Protein AF-A0AAD2G530-F1 (afdb_monomer_lite)

Radius of gyration: 24.93 Å; chains: 1; bounding box: 56×62×72 Å

Sequence (347 aa):
MIPFQGCGQGNGAGPPIWVLVSSIIIQMMVAMGFGFECLTAIDSHLVIAQCFCFVDDTDVIEAGASVDHSGEDICQSVQAAASMWAGGISATGGAINPEKSFWWLIDFAWDGRKGQWTFRRKNQLLRLQIPGLSVMKSLEYLMTLLTLEAATWVDIMSPVLQVCLPKAGICRSFPRDMVLAPLKFQGLGIPHPFGSQVSKHIETLLRHSTNRTKTGAYLEAALQEHQLETGTSFGIFQQDYCNTAVLASDTWIKRVWKELENMDIYVAFDSPALPLQCVGDALLVEVFMDLEVNQDDLKWLNWCRMFLQACTVSDIVTADGRCIRQSAWRGERDGIHRSPYQWPRTV

Foldseek 3Di:
DPPPPAPDPPRPCRVVVLCVLVVVLLVQCVVVVFWDWDAFFAPGHIATDQWDDDRLDIGGDGDDPDLPDFLVNCPVVVVVSVVSSQVSCVVSVHHDDPVPDDDDGWGWDADPVVRAIDTDDDDDDDDDDDPDDPVLVVLLVCLLVDLDDLVVLCVVCLVVLLVVQVVVVHDSVPDVCLCCDCVVVVRVVDPRSVVSSLVSNVCQQVVCCVVVHSSNVVVLSVQSQQCLQQLDQATPLPDDLVQRVLSGHPDPVNSSSVVCVVVVHGDGDDHDGDDDPDDPKDFPLVVCVVVVPDSVVSNVVSLLCLLLVHGILCSQADPVSPGGDPCSVVSHHDPVDDHPTDGNDGD

Organism: NCBI:txid2856

Secondary structure (DSSP, 8-state):
-----S--TT-TTHHHHHHHHHHHHHHHHHHTT-SEEEE-TTT--EEEESEEEETTEEEE----SSTT--HHHHHHHHHHHHHHHHHHHHHTT----TTT-------EEEETTTTEEEE---S-PPPP---SS-HHHHHHHHTTT----HHHHHHHHHHHHHHHHHHTTS-TT--HHHHHS-GGGTS--PPPHHHHHHHHHHHHHHHHHHTT-HHHHHHHHHHHHHHHHHTSSS-GGGS-HHHHGGGS-SSHHHHHHHHHHHTT------------SSTT--BHHHHHHHTT--HHHHHHHHHHHHHHT--BHHHHB-TTSSSB-HHHHHTPPPSSPPPSS-PPP--

Structure (mmCIF, N/CA/C/O backbone):
data_AF-A0AAD2G530-F1
#
_entry.id   AF-A0AAD2G530-F1
#
loop_
_atom_site.group_PDB
_atom_site.id
_atom_site.type_symbol
_atom_site.label_atom_id
_atom_site.label_alt_id
_atom_site.label_comp_id
_atom_site.label_asym_id
_atom_site.label_entity_id
_atom_site.label_seq_id
_atom_site.pdbx_PDB_ins_code
_atom_site.Cartn_x
_atom_site.Cartn_y
_atom_site.Cartn_z
_atom_site.occupancy
_atom_site.B_iso_or_equiv
_atom_site.auth_seq_id
_atom_site.auth_comp_id
_atom_site.auth_asym_id
_atom_site.auth_atom_id
_atom_site.pdbx_PDB_model_num
ATOM 1 N N . MET A 1 1 ? -8.774 36.367 37.533 1.00 41.28 1 MET A N 1
ATOM 2 C CA . MET A 1 1 ? -9.874 35.713 36.798 1.00 41.28 1 MET A CA 1
ATOM 3 C C . MET A 1 1 ? -9.252 35.145 35.533 1.00 41.28 1 MET A C 1
ATOM 5 O O . MET A 1 1 ? -8.856 35.922 34.679 1.00 41.28 1 MET A O 1
ATOM 9 N N . ILE A 1 2 ? -9.004 33.835 35.487 1.00 46.00 2 ILE A N 1
ATOM 10 C CA . ILE A 1 2 ? -8.480 33.176 34.281 1.00 46.00 2 ILE A CA 1
ATOM 11 C C . ILE A 1 2 ? -9.666 33.119 33.307 1.00 46.00 2 ILE A C 1
ATOM 13 O O . ILE A 1 2 ? -10.737 32.685 33.743 1.00 46.00 2 ILE A O 1
ATOM 17 N N . PRO A 1 3 ? -9.561 33.624 32.066 1.00 49.75 3 PRO A N 1
ATOM 18 C CA . PRO A 1 3 ? -10.686 33.569 31.144 1.00 49.75 3 PRO A CA 1
ATOM 19 C C . PRO A 1 3 ? -11.055 32.103 30.903 1.00 49.75 3 PRO A C 1
ATOM 21 O O . PRO A 1 3 ? -10.174 31.271 30.696 1.00 49.75 3 PRO A O 1
ATOM 24 N N . PHE A 1 4 ? -12.350 31.785 30.954 1.00 53.38 4 PHE A N 1
ATOM 25 C CA . PHE A 1 4 ? -12.848 30.474 30.545 1.00 53.38 4 PHE A CA 1
ATOM 26 C C . PHE A 1 4 ? -12.530 30.291 29.058 1.00 53.38 4 PHE A C 1
ATOM 28 O O . PHE A 1 4 ? -13.201 30.861 28.201 1.00 53.38 4 PHE A O 1
ATOM 35 N N . GLN A 1 5 ? -11.468 29.546 28.756 1.00 67.06 5 GLN A N 1
ATOM 36 C CA . GLN A 1 5 ? -11.121 29.147 27.398 1.00 67.06 5 GLN A CA 1
ATOM 37 C C . GLN A 1 5 ? -11.695 27.753 27.138 1.00 67.06 5 GLN A C 1
ATOM 39 O O . GLN A 1 5 ? -11.455 26.819 27.903 1.00 67.06 5 GLN A O 1
ATOM 44 N N . GLY A 1 6 ? -12.490 27.633 26.073 1.00 68.38 6 GLY A N 1
ATOM 45 C CA . GLY A 1 6 ? -13.099 26.379 25.632 1.00 68.38 6 GLY A CA 1
ATOM 46 C C . GLY A 1 6 ? -14.617 26.461 25.474 1.00 68.38 6 GLY A C 1
ATOM 47 O O . GLY A 1 6 ? -15.302 27.251 26.115 1.00 68.38 6 GLY A O 1
ATOM 48 N N . CYS A 1 7 ? -15.157 25.611 24.605 1.00 72.38 7 CYS A N 1
ATOM 49 C CA . CYS A 1 7 ? -16.585 25.548 24.284 1.00 72.38 7 CYS A CA 1
ATOM 50 C C . CYS A 1 7 ? -17.423 24.801 25.344 1.00 72.38 7 CYS A C 1
ATOM 52 O O . CYS A 1 7 ? -18.648 24.792 25.239 1.00 72.38 7 CYS A O 1
ATOM 54 N N . GLY A 1 8 ? -16.785 24.213 26.365 1.00 71.12 8 GLY A N 1
ATOM 55 C CA . GLY A 1 8 ? -17.423 23.345 27.359 1.00 71.12 8 GLY A CA 1
ATOM 56 C C . GLY A 1 8 ? -17.729 21.948 26.804 1.00 71.12 8 GLY A C 1
ATOM 57 O O . GLY A 1 8 ? -18.138 21.795 25.653 1.00 71.12 8 GLY A O 1
ATOM 58 N N . GLN A 1 9 ? -17.519 20.903 27.612 1.00 72.56 9 GLN A N 1
ATOM 59 C CA . GLN A 1 9 ? -17.844 19.532 27.202 1.00 72.56 9 GLN A CA 1
ATOM 60 C C . GLN A 1 9 ? -19.358 19.367 27.012 1.00 72.56 9 GLN A C 1
ATOM 62 O O . GLN A 1 9 ? -20.149 19.879 27.801 1.00 72.56 9 GLN A O 1
ATOM 67 N N . GLY A 1 10 ? -19.758 18.651 25.959 1.00 78.94 10 GLY A N 1
ATOM 68 C CA . GLY A 1 10 ? -21.170 18.443 25.614 1.00 78.94 10 GLY A CA 1
ATOM 69 C C . GLY A 1 10 ? -21.816 19.588 24.826 1.00 78.94 10 GLY A C 1
ATOM 70 O O . GLY A 1 10 ? -22.995 19.500 24.492 1.00 78.94 10 GLY A O 1
ATOM 71 N N . ASN A 1 11 ? -21.067 20.643 24.483 1.00 82.00 11 ASN A N 1
ATOM 72 C CA . ASN A 1 11 ? -21.553 21.694 23.595 1.00 82.00 11 ASN A CA 1
ATOM 73 C C . ASN A 1 11 ? -21.528 21.228 22.129 1.00 82.00 11 ASN A C 1
ATOM 75 O O . ASN A 1 11 ? -20.470 20.891 21.596 1.00 82.00 11 ASN A O 1
ATOM 79 N N . GLY A 1 12 ? -22.679 21.278 21.452 1.00 81.38 12 GLY A N 1
ATOM 80 C CA . GLY A 1 12 ? -22.805 20.922 20.033 1.00 81.38 12 GLY A CA 1
ATOM 81 C C . GLY A 1 12 ? -21.977 21.796 19.081 1.00 81.38 12 GLY A C 1
ATOM 82 O O . GLY A 1 12 ? -21.660 21.361 17.979 1.00 81.38 12 GLY A O 1
ATOM 83 N N . ALA A 1 13 ? -21.571 22.997 19.508 1.00 83.62 13 ALA A N 1
ATOM 84 C CA . ALA A 1 13 ? -20.660 23.861 18.755 1.00 83.62 13 ALA A CA 1
ATOM 85 C C . ALA A 1 13 ? -19.176 23.473 18.905 1.00 83.62 13 ALA A C 1
ATOM 87 O O . ALA A 1 13 ? -18.336 24.002 18.181 1.00 83.62 13 ALA A O 1
ATOM 88 N N . GLY A 1 14 ? -18.843 22.547 19.811 1.00 84.31 14 GLY A N 1
ATOM 89 C CA . GLY A 1 14 ? -17.469 22.113 20.064 1.00 84.31 14 GLY A CA 1
ATOM 90 C C . GLY A 1 14 ? -16.756 21.559 18.825 1.00 84.31 14 GLY A C 1
ATOM 91 O O . GLY A 1 14 ? -15.721 22.113 18.451 1.00 84.31 14 GLY A O 1
ATOM 92 N N . PRO A 1 15 ? -17.303 20.535 18.137 1.00 84.88 15 PRO A N 1
ATOM 93 C CA . PRO A 1 15 ? -16.660 19.975 16.949 1.00 84.88 15 PRO A CA 1
ATOM 94 C C . PRO A 1 15 ? -16.474 20.999 15.811 1.00 84.88 15 PRO A C 1
ATOM 96 O O . PRO A 1 15 ? -15.360 21.092 15.301 1.00 84.88 15 PRO A O 1
ATOM 99 N N . PRO A 1 16 ? -17.473 21.835 15.446 1.00 85.75 16 PRO A N 1
ATOM 100 C CA . PRO A 1 16 ? -17.269 22.899 14.458 1.00 85.75 16 PRO A CA 1
ATOM 101 C C . PRO A 1 16 ? -16.176 23.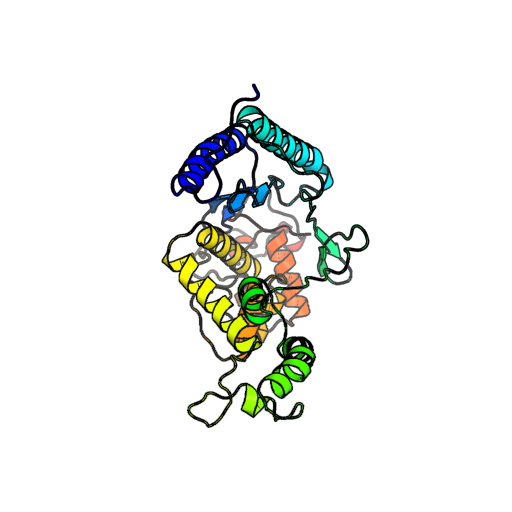911 14.832 1.00 85.75 16 PRO A C 1
ATOM 103 O O . PRO A 1 16 ? -15.393 24.308 13.972 1.00 85.75 16 PRO A O 1
ATOM 106 N N . ILE A 1 17 ? -16.092 24.319 16.105 1.00 85.44 17 ILE A N 1
ATOM 107 C CA . ILE A 1 17 ? -15.047 25.242 16.580 1.00 85.44 17 ILE A CA 1
ATOM 108 C C . ILE A 1 17 ? -13.667 24.586 16.484 1.00 85.44 17 ILE A C 1
ATOM 110 O O . ILE A 1 17 ? -12.718 25.223 16.033 1.00 85.44 17 ILE A O 1
ATOM 114 N N . TRP A 1 18 ? -13.554 23.312 16.864 1.00 86.44 18 TRP A N 1
ATOM 115 C CA . TRP A 1 18 ? -12.303 22.572 16.730 1.00 86.44 18 TRP A CA 1
ATOM 116 C C . TRP A 1 18 ? -11.867 22.463 15.262 1.00 86.44 18 TRP A C 1
ATOM 118 O O . TRP A 1 18 ? -10.700 22.707 14.958 1.00 86.44 18 TRP A O 1
ATOM 128 N N . VAL A 1 19 ? -12.795 22.183 14.336 1.00 87.19 19 VAL A N 1
ATOM 129 C CA . VAL A 1 19 ? -12.501 22.151 12.890 1.00 87.19 19 VAL A CA 1
ATOM 130 C C . VAL A 1 19 ? -12.009 23.515 12.403 1.00 87.19 19 VAL A C 1
ATOM 132 O O . VAL A 1 19 ? -11.028 23.583 11.669 1.00 87.19 19 VAL A O 1
ATOM 135 N N . LEU A 1 20 ? -12.638 24.612 12.838 1.00 87.62 20 LEU A N 1
ATOM 136 C CA . LEU A 1 20 ? -12.215 25.963 12.465 1.00 87.62 20 LEU A CA 1
ATOM 137 C C . LEU A 1 20 ? -10.771 26.242 12.908 1.00 87.62 20 LEU A C 1
ATOM 139 O O . LEU A 1 20 ? -9.950 26.661 12.096 1.00 87.62 20 LEU A O 1
ATOM 143 N N . VAL A 1 21 ? -10.447 25.974 14.174 1.00 88.00 21 VAL A N 1
ATOM 144 C CA . VAL A 1 21 ? -9.108 26.225 14.731 1.00 88.00 21 VAL A CA 1
ATOM 145 C C . VAL A 1 21 ? -8.057 25.318 14.088 1.00 88.00 21 VAL A C 1
ATOM 147 O O . VAL A 1 21 ? -7.033 25.807 13.613 1.00 88.00 21 VAL A O 1
ATOM 150 N N . SER A 1 22 ? -8.318 24.011 14.020 1.00 88.06 22 SER A N 1
ATOM 151 C CA . SER A 1 22 ? -7.391 23.044 13.419 1.00 88.06 22 SER A CA 1
ATOM 152 C C . SER A 1 22 ? -7.154 23.325 11.937 1.00 88.06 22 SER A C 1
ATOM 154 O O . SER A 1 22 ? -6.015 23.235 11.495 1.00 88.06 22 SER A O 1
ATOM 156 N N . SER A 1 23 ? -8.168 23.760 11.178 1.00 89.38 23 SER A N 1
ATOM 157 C CA . SER A 1 23 ? -7.999 24.097 9.757 1.00 89.38 23 SER A CA 1
ATOM 158 C C . SER A 1 23 ? -6.966 25.203 9.518 1.00 89.38 23 SER A C 1
ATOM 160 O O . SER A 1 23 ? -6.197 25.116 8.563 1.00 89.38 23 SER A O 1
ATOM 162 N N . ILE A 1 24 ? -6.884 26.198 10.409 1.00 90.19 24 ILE A N 1
ATOM 163 C CA . ILE A 1 24 ? -5.885 27.273 10.334 1.00 90.19 24 ILE A CA 1
ATOM 164 C C . ILE A 1 24 ? -4.489 26.719 10.625 1.00 90.19 24 ILE A C 1
ATOM 166 O O . ILE A 1 24 ? -3.549 27.010 9.891 1.00 90.19 24 ILE A O 1
ATOM 170 N N . ILE A 1 25 ? -4.353 25.884 11.659 1.00 89.56 25 ILE A N 1
ATOM 171 C CA . ILE A 1 25 ? -3.070 25.255 12.005 1.00 89.56 25 ILE A CA 1
ATOM 172 C C . ILE A 1 25 ? -2.598 24.354 10.853 1.00 89.56 25 ILE A C 1
ATOM 174 O O . ILE A 1 25 ? -1.438 24.413 10.460 1.00 89.56 25 ILE A O 1
ATOM 178 N N . ILE A 1 26 ? -3.501 23.583 10.243 1.00 90.19 26 ILE A N 1
ATOM 179 C CA . ILE A 1 26 ? -3.204 22.753 9.068 1.00 90.19 26 ILE A CA 1
ATOM 180 C C . ILE A 1 26 ? -2.757 23.626 7.890 1.00 90.19 26 ILE A C 1
ATOM 182 O O . ILE A 1 26 ? -1.770 23.305 7.237 1.00 90.19 26 ILE A O 1
ATOM 186 N N . GLN A 1 27 ? -3.416 24.761 7.635 1.00 89.94 27 GLN A N 1
ATOM 187 C CA . GLN A 1 27 ? -2.980 25.701 6.595 1.00 89.94 27 GLN A CA 1
ATOM 188 C C . GLN A 1 27 ? -1.590 26.288 6.873 1.00 89.94 27 GLN A C 1
ATOM 190 O O . GLN A 1 27 ? -0.828 26.486 5.930 1.00 89.94 27 GLN A O 1
ATOM 195 N N . MET A 1 28 ? -1.231 26.529 8.138 1.00 91.44 28 MET A N 1
ATOM 196 C CA . MET A 1 28 ? 0.130 26.943 8.502 1.00 91.44 28 MET A CA 1
ATOM 197 C C . MET A 1 28 ? 1.154 25.857 8.163 1.00 91.44 28 MET A C 1
ATOM 199 O O . MET A 1 28 ? 2.206 26.174 7.615 1.00 91.44 28 MET A O 1
ATOM 203 N N . MET A 1 29 ? 0.839 24.586 8.436 1.00 90.12 29 MET A N 1
ATOM 204 C CA . MET A 1 29 ? 1.699 23.454 8.066 1.00 90.12 29 MET A CA 1
ATOM 205 C C . MET A 1 29 ? 1.901 23.389 6.547 1.00 90.12 29 MET A C 1
ATOM 207 O O . MET A 1 29 ? 3.039 23.325 6.088 1.00 90.12 29 MET A O 1
ATOM 211 N N . VAL A 1 30 ? 0.811 23.510 5.774 1.00 88.94 30 VAL A N 1
ATOM 212 C CA . VAL A 1 30 ? 0.853 23.551 4.300 1.00 88.94 30 VAL A CA 1
ATOM 213 C C . VAL A 1 30 ? 1.709 24.715 3.799 1.00 88.94 30 VAL A C 1
ATOM 215 O O . VAL A 1 30 ? 2.558 24.526 2.936 1.00 88.94 30 VAL A O 1
ATOM 218 N N . ALA A 1 31 ? 1.522 25.921 4.343 1.00 89.25 31 ALA A N 1
ATOM 219 C CA . ALA A 1 31 ? 2.265 27.108 3.918 1.00 89.25 31 ALA A CA 1
ATOM 220 C C . ALA A 1 31 ? 3.777 26.996 4.174 1.00 89.25 31 ALA A C 1
ATOM 222 O O . ALA A 1 31 ? 4.570 27.622 3.473 1.00 89.25 31 ALA A O 1
ATOM 223 N N . MET A 1 32 ? 4.169 26.200 5.168 1.00 87.69 32 MET A N 1
ATOM 224 C CA . MET A 1 32 ? 5.565 25.927 5.510 1.00 87.69 32 MET A CA 1
ATOM 225 C C . MET A 1 32 ? 6.149 24.733 4.742 1.00 87.69 32 MET A C 1
ATOM 227 O O . MET A 1 32 ? 7.339 24.462 4.881 1.00 87.69 32 MET A O 1
ATOM 231 N N . GLY A 1 33 ? 5.338 24.040 3.935 1.00 87.88 33 GLY A N 1
ATOM 232 C CA . GLY A 1 33 ? 5.754 22.870 3.164 1.00 87.88 33 GLY A CA 1
ATOM 233 C C . GLY A 1 33 ? 5.934 21.600 3.997 1.00 87.88 33 GLY A C 1
ATOM 234 O O . GLY A 1 33 ? 6.646 20.705 3.560 1.00 87.88 33 GLY A O 1
ATOM 235 N N . PHE A 1 34 ? 5.328 21.523 5.187 1.00 88.31 34 PHE A N 1
ATOM 236 C CA . PHE A 1 34 ? 5.364 20.316 6.015 1.00 88.31 34 PHE A CA 1
ATOM 237 C C . PHE A 1 34 ? 4.266 19.334 5.611 1.00 88.31 34 PHE A C 1
ATOM 239 O O . PHE A 1 34 ? 3.139 19.732 5.289 1.00 88.31 34 PHE A O 1
ATOM 246 N N . GLY A 1 35 ? 4.575 18.045 5.695 1.00 85.81 35 GLY A N 1
ATOM 247 C CA . GLY A 1 35 ? 3.659 16.971 5.358 1.00 85.81 35 GLY A CA 1
ATOM 248 C C . GLY A 1 35 ? 4.321 15.814 4.622 1.00 85.81 35 GLY A C 1
ATOM 249 O O . GLY A 1 35 ? 5.534 15.703 4.463 1.00 85.81 35 GLY A O 1
ATOM 250 N N . PHE A 1 36 ? 3.460 14.934 4.140 1.00 85.12 36 PHE A N 1
ATOM 251 C CA . PHE A 1 36 ? 3.763 13.944 3.129 1.00 85.12 36 PHE A CA 1
ATOM 252 C C . PHE A 1 36 ? 3.202 14.419 1.793 1.00 85.12 36 PHE A C 1
ATOM 254 O O . PHE A 1 36 ? 2.019 14.759 1.699 1.00 85.12 36 PHE A O 1
ATOM 261 N N . GLU A 1 37 ? 4.038 14.385 0.763 1.00 86.69 37 GLU A N 1
ATOM 262 C CA . GLU A 1 37 ? 3.637 14.584 -0.622 1.00 86.69 37 GLU A CA 1
ATOM 263 C C . GLU A 1 37 ? 4.272 13.489 -1.476 1.00 86.69 37 GLU A C 1
ATOM 265 O O . GLU A 1 37 ? 5.474 13.241 -1.391 1.00 86.69 37 GLU A O 1
ATOM 270 N N . CYS A 1 38 ? 3.470 12.829 -2.305 1.00 84.69 38 CYS A N 1
ATOM 271 C CA . CYS A 1 38 ? 3.967 11.934 -3.337 1.00 84.69 38 CYS A CA 1
ATOM 272 C C . CYS A 1 38 ? 3.153 12.086 -4.621 1.00 84.69 38 CYS A C 1
ATOM 274 O O . CYS A 1 38 ? 2.029 12.592 -4.622 1.00 84.69 38 CYS A O 1
ATOM 276 N N . LEU A 1 39 ? 3.735 11.647 -5.728 1.00 87.81 39 LEU A N 1
ATOM 277 C CA . LEU A 1 39 ? 3.032 11.489 -6.992 1.00 87.81 39 LEU A CA 1
ATOM 278 C C . LEU A 1 39 ? 2.665 10.013 -7.152 1.00 87.81 39 LEU A C 1
ATOM 280 O O . LEU A 1 39 ? 3.479 9.148 -6.830 1.00 87.81 39 LEU A O 1
ATOM 284 N N . THR A 1 40 ? 1.468 9.718 -7.658 1.00 87.56 40 THR A N 1
ATOM 285 C CA . THR A 1 40 ? 1.114 8.336 -8.000 1.00 87.56 40 THR A CA 1
ATOM 286 C C . THR A 1 40 ? 2.069 7.789 -9.063 1.00 87.56 40 THR A C 1
ATOM 288 O O . THR A 1 40 ? 2.518 8.524 -9.946 1.00 87.56 40 THR A O 1
ATOM 291 N N . ALA A 1 41 ? 2.389 6.496 -8.973 1.00 86.69 41 ALA A N 1
ATOM 292 C CA . ALA A 1 41 ? 3.484 5.903 -9.738 1.00 86.69 41 ALA A CA 1
ATOM 293 C C . ALA A 1 41 ? 3.316 6.011 -11.262 1.00 86.69 41 ALA A C 1
ATOM 295 O O . ALA A 1 41 ? 4.302 6.214 -11.972 1.00 86.69 41 ALA A O 1
ATOM 296 N N . ILE A 1 42 ? 2.079 5.885 -11.756 1.00 88.12 42 ILE A N 1
ATOM 297 C CA . ILE A 1 42 ? 1.789 5.794 -13.190 1.00 88.12 42 ILE A CA 1
ATOM 298 C C . ILE A 1 42 ? 1.297 7.144 -13.725 1.00 88.12 42 ILE A C 1
ATOM 300 O O . ILE A 1 42 ? 1.942 7.734 -14.588 1.00 88.12 42 ILE A O 1
ATOM 304 N N . ASP A 1 43 ? 0.213 7.677 -13.159 1.00 88.62 43 ASP A N 1
ATOM 305 C CA . ASP A 1 43 ? -0.431 8.903 -13.663 1.00 88.62 43 ASP A CA 1
ATOM 306 C C . ASP A 1 43 ? 0.172 10.211 -13.143 1.00 88.62 43 ASP A C 1
ATOM 308 O O . ASP A 1 43 ? -0.216 11.294 -13.585 1.00 88.62 43 ASP A O 1
ATOM 312 N N . SER A 1 44 ? 1.114 10.141 -12.198 1.00 88.00 44 SER A N 1
ATOM 313 C CA . SER A 1 44 ? 1.720 11.320 -11.571 1.00 88.00 44 SER A CA 1
ATOM 314 C C . SER A 1 44 ? 0.696 12.273 -10.936 1.00 88.00 44 SER A C 1
ATOM 316 O O . SER A 1 44 ? 0.863 13.495 -10.957 1.00 88.00 44 SER A O 1
ATOM 318 N N . HIS A 1 45 ? -0.375 11.734 -10.350 1.00 88.19 45 HIS A N 1
ATOM 319 C CA . HIS A 1 45 ? -1.342 12.531 -9.602 1.00 88.19 45 HIS A CA 1
ATOM 320 C C . HIS A 1 45 ? -0.789 12.876 -8.211 1.00 88.19 45 HIS A C 1
ATOM 322 O O . HIS A 1 45 ? -0.248 12.015 -7.522 1.00 88.19 45 HIS A O 1
ATOM 328 N N . LEU A 1 46 ? -0.924 14.135 -7.780 1.00 88.00 46 LEU A N 1
ATOM 329 C CA . LEU A 1 46 ? -0.389 14.589 -6.496 1.00 88.00 46 LEU A CA 1
ATOM 330 C C . LEU A 1 46 ? -1.260 14.132 -5.321 1.00 88.00 46 LEU A C 1
ATOM 332 O O . LEU A 1 46 ? -2.448 14.451 -5.223 1.00 88.00 46 LEU A O 1
ATOM 336 N N . VAL A 1 47 ? -0.627 13.444 -4.380 1.00 86.31 47 VAL A N 1
ATOM 337 C CA . VAL A 1 47 ? -1.222 12.922 -3.158 1.00 86.31 47 VAL A CA 1
ATOM 338 C C . VAL A 1 47 ? -0.527 13.564 -1.965 1.00 86.31 47 VAL A C 1
ATOM 340 O O . VAL A 1 47 ? 0.685 13.468 -1.813 1.00 86.31 47 VAL A O 1
ATOM 343 N N . ILE A 1 48 ? -1.310 14.230 -1.113 1.00 85.75 48 ILE A N 1
ATOM 344 C CA . ILE A 1 48 ? -0.800 14.982 0.040 1.00 85.75 48 ILE A CA 1
ATOM 345 C C . ILE A 1 48 ? -1.463 14.535 1.343 1.00 85.75 48 ILE A C 1
ATOM 347 O O . ILE A 1 48 ? -2.666 14.236 1.364 1.00 85.75 48 ILE A O 1
ATOM 351 N N . ALA A 1 49 ? -0.698 14.521 2.432 1.00 85.50 49 ALA A N 1
ATOM 352 C CA . ALA A 1 49 ? -1.166 14.265 3.790 1.00 85.50 49 ALA A CA 1
ATOM 353 C C . ALA A 1 49 ? -0.363 15.097 4.799 1.00 85.50 49 ALA A C 1
ATOM 355 O O . ALA A 1 49 ? 0.817 14.848 5.004 1.00 85.50 49 ALA A O 1
ATOM 356 N N . GLN A 1 50 ? -0.987 16.071 5.458 1.00 85.75 50 GLN A N 1
ATOM 357 C CA . GLN A 1 50 ? -0.313 16.863 6.497 1.00 85.75 50 GLN A CA 1
ATOM 358 C C . GLN A 1 50 ? -0.443 16.212 7.876 1.00 85.75 50 GLN A C 1
ATOM 360 O O . GLN A 1 50 ? 0.505 16.164 8.659 1.00 85.75 50 GLN A O 1
ATOM 365 N N . CYS A 1 51 ? -1.640 15.718 8.181 1.00 84.44 51 CYS A N 1
ATOM 366 C CA . CYS A 1 51 ? -1.963 15.128 9.469 1.00 84.44 51 CYS A CA 1
ATOM 367 C C . CYS A 1 51 ? -3.251 14.302 9.394 1.00 84.44 51 CYS A C 1
ATOM 369 O O . CYS A 1 51 ? -4.118 14.544 8.547 1.00 84.44 51 CYS A O 1
ATOM 371 N N . PHE A 1 52 ? -3.402 13.369 10.330 1.00 82.88 52 PHE A N 1
ATOM 372 C CA . PHE A 1 52 ? -4.661 12.689 10.609 1.00 82.88 52 PHE A CA 1
ATOM 373 C C . PHE A 1 52 ? -5.186 13.173 11.950 1.00 82.88 52 PHE A C 1
ATOM 375 O O . PHE A 1 52 ? -4.560 12.957 12.981 1.00 82.88 52 PHE A O 1
ATOM 382 N N . CYS A 1 53 ? -6.333 13.845 11.928 1.00 83.06 53 CYS A N 1
ATOM 383 C CA . CYS A 1 53 ? -6.896 14.452 13.123 1.00 83.06 53 CYS A CA 1
ATOM 384 C C . CYS A 1 53 ? -8.266 13.859 13.437 1.00 83.06 53 CYS A C 1
ATOM 386 O O . CYS A 1 53 ? -9.176 13.889 12.603 1.00 83.06 53 CYS A O 1
ATOM 388 N N . PHE A 1 54 ? -8.434 13.403 14.670 1.00 81.06 54 PHE A N 1
ATOM 389 C CA . PHE A 1 54 ? -9.708 13.068 15.275 1.00 81.06 54 PHE A CA 1
ATOM 390 C C . PHE A 1 54 ? -9.859 13.858 16.579 1.00 81.06 54 PHE A C 1
ATOM 392 O O . PHE A 1 54 ? -9.544 13.383 17.664 1.00 81.06 54 PHE A O 1
ATOM 399 N N . VAL A 1 55 ? -10.353 15.093 16.462 1.00 83.38 55 VAL A N 1
ATOM 400 C CA . VAL A 1 55 ? -10.477 16.025 17.592 1.00 83.38 55 VAL A CA 1
ATOM 401 C C . VAL A 1 55 ? -9.122 16.213 18.300 1.00 83.38 55 VAL A C 1
ATOM 403 O O . VAL A 1 55 ? -8.191 16.748 17.705 1.00 83.38 55 VAL A O 1
ATOM 406 N N . ASP A 1 56 ? -8.983 15.827 19.563 1.00 77.00 56 ASP A N 1
ATOM 407 C CA . ASP A 1 56 ? -7.761 16.019 20.339 1.00 77.00 56 ASP A CA 1
ATOM 408 C C . ASP A 1 56 ? -6.638 15.052 19.949 1.00 77.00 56 ASP A C 1
ATOM 410 O O . ASP A 1 56 ? -5.467 15.403 20.102 1.00 77.00 56 ASP A O 1
ATOM 414 N N . ASP A 1 57 ? -6.972 13.898 19.372 1.00 81.75 57 ASP A N 1
ATOM 415 C CA . ASP A 1 57 ? -5.991 12.956 18.842 1.00 81.75 57 ASP A CA 1
ATOM 416 C C . ASP A 1 57 ? -5.565 13.409 17.439 1.00 81.75 57 ASP A C 1
ATOM 418 O O . ASP A 1 57 ? -6.350 13.386 16.490 1.00 81.75 57 ASP A O 1
ATOM 422 N N . THR A 1 58 ? -4.325 13.879 17.298 1.00 81.88 58 THR A N 1
ATOM 423 C CA . THR A 1 58 ? -3.776 14.302 16.004 1.00 81.88 58 THR A CA 1
ATOM 424 C C . THR A 1 58 ? -2.384 13.740 15.774 1.00 81.88 58 THR A C 1
ATOM 426 O O . THR A 1 58 ? -1.459 14.031 16.532 1.00 81.88 58 THR A O 1
ATOM 429 N N . ASP A 1 59 ? -2.234 13.028 14.661 1.00 84.25 59 ASP A N 1
ATOM 430 C CA . ASP A 1 59 ? -0.958 12.551 14.148 1.00 84.25 59 ASP A CA 1
ATOM 431 C C . ASP A 1 59 ? -0.457 13.503 13.058 1.00 84.25 59 ASP A C 1
ATOM 433 O O . ASP A 1 59 ? -1.064 13.618 11.991 1.00 84.25 59 ASP A O 1
ATOM 437 N N . VAL A 1 60 ? 0.653 14.195 13.322 1.00 83.81 60 VAL A N 1
ATOM 438 C CA . VAL A 1 60 ? 1.361 15.018 12.327 1.00 83.81 60 VAL A CA 1
ATOM 439 C C . VAL A 1 60 ? 2.331 14.136 11.553 1.00 83.81 60 VAL A C 1
ATOM 441 O O . VAL A 1 60 ? 3.046 13.331 12.149 1.00 83.81 60 VAL A O 1
ATOM 444 N N . ILE A 1 61 ? 2.363 14.297 10.231 1.00 84.44 61 ILE A N 1
ATOM 445 C CA . ILE A 1 61 ? 3.177 13.469 9.342 1.00 84.44 61 ILE A CA 1
ATOM 446 C C . ILE A 1 61 ? 4.211 14.338 8.651 1.00 84.44 61 ILE A C 1
ATOM 448 O O . ILE A 1 61 ? 3.910 15.441 8.213 1.00 84.44 61 ILE A O 1
ATOM 452 N N . GLU A 1 62 ? 5.416 13.799 8.528 1.00 85.44 62 GLU A N 1
ATOM 453 C CA . GLU A 1 62 ? 6.488 14.365 7.726 1.00 85.44 62 GLU A CA 1
ATOM 454 C C . GLU A 1 62 ? 7.226 13.211 7.043 1.00 85.44 62 GLU A C 1
ATOM 456 O O . GLU A 1 62 ? 7.516 12.193 7.681 1.00 85.44 62 GLU A O 1
ATOM 461 N N . ALA A 1 63 ? 7.512 13.358 5.751 1.00 85.31 63 ALA A N 1
ATOM 462 C CA . ALA A 1 63 ? 8.189 12.337 4.962 1.00 85.31 63 ALA A CA 1
ATOM 463 C C . ALA A 1 63 ? 9.309 12.930 4.106 1.00 85.31 63 ALA A C 1
ATOM 465 O O . ALA A 1 63 ? 9.315 14.112 3.775 1.00 85.31 63 ALA A O 1
ATOM 466 N N . GLY A 1 64 ? 10.271 12.089 3.725 1.00 81.94 64 GLY A N 1
ATOM 467 C CA . GLY A 1 64 ? 11.323 12.499 2.803 1.00 81.94 64 GLY A CA 1
ATOM 468 C C . GLY A 1 64 ? 10.763 12.807 1.416 1.00 81.94 64 GLY A C 1
ATOM 469 O O . GLY A 1 64 ? 9.979 12.035 0.878 1.00 81.94 64 GLY A O 1
ATOM 470 N N . ALA A 1 65 ? 11.234 13.898 0.808 1.00 80.69 65 ALA A N 1
ATOM 471 C CA . ALA A 1 65 ? 10.869 14.279 -0.562 1.00 80.69 65 ALA A CA 1
ATOM 472 C C . ALA A 1 65 ? 11.341 13.284 -1.646 1.00 80.69 65 ALA A C 1
ATOM 474 O O . ALA A 1 65 ? 10.924 13.370 -2.797 1.00 80.69 65 ALA A O 1
ATOM 475 N N . SER A 1 66 ? 12.246 12.368 -1.296 1.00 82.44 66 SER A N 1
ATOM 476 C CA . SER A 1 66 ? 12.717 11.287 -2.156 1.00 82.44 66 SER A CA 1
ATOM 477 C C . SER A 1 66 ? 12.813 10.006 -1.345 1.00 82.44 66 SER A C 1
ATOM 479 O O . SER A 1 66 ? 13.147 10.034 -0.157 1.00 82.44 66 SER A O 1
ATOM 481 N N . VAL A 1 67 ? 12.603 8.879 -2.022 1.00 79.88 67 VAL A N 1
ATOM 482 C CA . VAL A 1 67 ? 12.817 7.540 -1.473 1.00 79.88 67 VAL A CA 1
ATOM 483 C C . VAL A 1 67 ? 14.266 7.295 -1.036 1.00 79.88 67 VAL A C 1
ATOM 485 O O . VAL A 1 67 ? 14.523 6.377 -0.262 1.00 79.88 67 VAL A O 1
ATOM 488 N N . ASP A 1 68 ? 15.213 8.111 -1.501 1.00 82.31 68 ASP A N 1
ATOM 489 C CA . ASP A 1 68 ? 16.631 7.977 -1.169 1.00 82.31 68 ASP A CA 1
ATOM 490 C C . ASP A 1 68 ? 17.029 8.619 0.164 1.00 82.31 68 ASP A C 1
ATOM 492 O O . ASP A 1 68 ? 18.095 8.291 0.692 1.00 82.31 68 ASP A O 1
ATOM 496 N N . HIS A 1 69 ? 16.181 9.481 0.734 1.00 82.62 69 HIS A N 1
ATOM 497 C CA . HIS A 1 69 ? 16.433 10.075 2.044 1.00 82.62 69 HIS A CA 1
ATOM 498 C C . HIS A 1 69 ? 16.336 9.026 3.154 1.00 82.62 69 HIS A C 1
ATOM 500 O O . HIS A 1 69 ? 15.407 8.220 3.205 1.00 82.62 69 HIS A O 1
ATOM 506 N N . SER A 1 70 ? 17.308 9.048 4.061 1.00 79.44 70 SER A N 1
ATOM 507 C CA . SER A 1 70 ? 17.291 8.253 5.285 1.00 79.44 70 SER A CA 1
ATOM 508 C C . SER A 1 70 ? 16.407 8.897 6.355 1.00 79.44 70 SER A C 1
ATOM 510 O O . SER A 1 70 ? 16.117 10.097 6.315 1.00 79.44 70 SER A O 1
ATOM 512 N N . GLY A 1 71 ? 16.017 8.116 7.366 1.00 76.06 71 GLY A N 1
ATOM 513 C CA . GLY A 1 71 ? 15.323 8.656 8.533 1.00 76.06 71 GLY A CA 1
ATOM 514 C C . GLY A 1 71 ? 16.121 9.755 9.245 1.00 76.06 71 GLY A C 1
ATOM 515 O O . GLY A 1 71 ? 15.530 10.684 9.791 1.00 76.06 71 GLY A O 1
ATOM 516 N N . GLU A 1 72 ? 17.455 9.695 9.214 1.00 82.62 72 GLU A N 1
ATOM 517 C CA . GLU A 1 72 ? 18.332 10.726 9.766 1.00 82.62 72 GLU A CA 1
ATOM 518 C C . GLU A 1 72 ? 18.244 12.057 8.998 1.00 82.62 72 GLU A C 1
ATOM 520 O O . GLU A 1 72 ? 18.227 13.115 9.633 1.00 82.62 72 GLU A O 1
ATOM 525 N N . ASP A 1 73 ? 18.112 12.014 7.668 1.00 82.00 73 ASP A N 1
ATOM 526 C CA . ASP A 1 73 ? 18.046 13.211 6.815 1.00 82.00 73 ASP A CA 1
ATOM 527 C C . ASP A 1 73 ? 16.792 14.052 7.095 1.00 82.00 73 ASP A C 1
ATOM 529 O O . ASP A 1 73 ? 16.827 15.282 7.041 1.00 82.00 73 ASP A O 1
ATOM 533 N N . ILE A 1 74 ? 15.684 13.398 7.457 1.00 83.56 74 ILE A N 1
ATOM 534 C CA . ILE A 1 74 ? 14.392 14.061 7.688 1.00 83.56 74 ILE A CA 1
ATOM 535 C C . ILE A 1 74 ? 14.164 14.479 9.144 1.00 83.56 74 ILE A C 1
ATOM 537 O O . ILE A 1 74 ? 13.237 15.239 9.417 1.00 83.56 74 ILE A O 1
ATOM 541 N N . CYS A 1 75 ? 15.004 14.038 10.091 1.00 81.31 75 CYS A N 1
ATOM 542 C CA . CYS A 1 75 ? 14.823 14.303 11.526 1.00 81.31 75 CYS A CA 1
ATOM 543 C C . CYS A 1 75 ? 14.643 15.795 11.849 1.00 81.31 75 CYS A C 1
ATOM 545 O O . CYS A 1 75 ? 13.838 16.152 12.710 1.00 81.31 75 CYS A O 1
ATOM 547 N N . GLN A 1 76 ? 15.383 16.672 11.163 1.00 82.00 76 GLN A N 1
ATOM 548 C CA . GLN A 1 76 ? 15.272 18.119 11.366 1.00 82.00 76 GLN A CA 1
ATOM 549 C C . GLN A 1 76 ? 13.919 18.658 10.892 1.00 82.00 76 GLN A C 1
ATOM 551 O O . GLN A 1 76 ? 13.311 19.459 11.601 1.00 82.00 76 GLN A O 1
ATOM 556 N N . SER A 1 77 ? 13.431 18.187 9.739 1.00 85.88 77 SER A N 1
ATOM 557 C CA . SER A 1 77 ? 12.115 18.573 9.217 1.00 85.88 77 SER A CA 1
ATOM 558 C C . SER A 1 77 ? 10.997 18.070 10.129 1.00 85.88 77 SER A C 1
ATOM 560 O O . SER A 1 77 ? 10.138 18.847 10.533 1.00 85.88 77 SER A O 1
ATOM 562 N N . VAL A 1 78 ? 11.078 16.810 10.579 1.00 83.06 78 VAL A N 1
ATOM 563 C CA . VAL A 1 78 ? 10.119 16.206 11.525 1.00 83.06 78 VAL A CA 1
ATOM 564 C C . VAL A 1 78 ? 10.027 17.035 12.808 1.00 83.06 78 VAL A C 1
ATOM 566 O O . VAL A 1 78 ? 8.934 17.344 13.285 1.00 83.06 78 VAL A O 1
ATOM 569 N N . GLN A 1 79 ? 11.173 17.439 13.365 1.00 84.44 79 GLN A N 1
ATOM 570 C CA . GLN A 1 79 ? 11.205 18.279 14.559 1.00 84.44 79 GLN A CA 1
ATOM 571 C C . GLN A 1 79 ? 10.603 19.666 14.298 1.00 84.44 79 GLN A C 1
ATOM 573 O O . GLN A 1 79 ? 9.871 20.174 15.150 1.00 84.44 79 GLN A O 1
ATOM 578 N N . ALA A 1 80 ? 10.881 20.274 13.142 1.00 86.50 80 ALA A N 1
ATOM 579 C CA . ALA A 1 80 ? 10.327 21.571 12.764 1.00 86.50 80 ALA A CA 1
ATOM 580 C C . ALA A 1 80 ? 8.801 21.512 12.580 1.00 86.50 80 ALA A C 1
ATOM 582 O O . ALA A 1 80 ? 8.096 22.372 13.112 1.00 86.50 80 ALA A O 1
ATOM 583 N N . ALA A 1 81 ? 8.289 20.469 11.923 1.00 84.94 81 ALA A N 1
ATOM 584 C CA . ALA A 1 81 ? 6.864 20.202 11.761 1.00 84.94 81 ALA A CA 1
ATOM 585 C C . ALA A 1 81 ? 6.168 20.029 13.124 1.00 84.94 81 ALA A C 1
ATOM 587 O O . ALA A 1 81 ? 5.171 20.696 13.413 1.00 84.94 81 ALA A O 1
ATOM 588 N N . ALA A 1 82 ? 6.738 19.211 14.016 1.00 85.62 82 ALA A N 1
ATOM 589 C CA . ALA A 1 82 ? 6.216 19.022 15.370 1.00 85.62 82 ALA A CA 1
ATOM 590 C C . ALA A 1 82 ? 6.209 20.332 16.181 1.00 85.62 82 ALA A C 1
ATOM 592 O O . ALA A 1 82 ? 5.233 20.643 16.869 1.00 85.62 82 ALA A O 1
ATOM 593 N N . SER A 1 83 ? 7.275 21.133 16.081 1.00 87.38 83 SER A N 1
ATOM 594 C CA . SER A 1 83 ? 7.364 22.440 16.738 1.00 87.38 83 SER A CA 1
ATOM 595 C C . SER A 1 83 ? 6.364 23.453 16.175 1.00 87.38 83 SER A C 1
ATOM 597 O O . SER A 1 83 ? 5.781 24.212 16.949 1.00 87.38 83 SER A O 1
ATOM 599 N N . MET A 1 84 ? 6.123 23.450 14.861 1.00 86.94 84 MET A N 1
ATOM 600 C CA . MET A 1 84 ? 5.122 24.301 14.212 1.00 86.94 84 MET A CA 1
ATOM 601 C C . MET A 1 84 ? 3.713 23.961 14.701 1.00 86.94 84 MET A C 1
ATOM 603 O O . MET A 1 84 ? 2.972 24.852 15.121 1.00 86.94 84 MET A O 1
ATOM 607 N N . TRP A 1 85 ? 3.370 22.671 14.735 1.00 87.81 85 TRP A N 1
ATOM 608 C CA . TRP A 1 85 ? 2.090 22.196 15.254 1.00 87.81 85 TRP A CA 1
ATOM 609 C C . TRP A 1 85 ? 1.882 22.595 16.722 1.00 87.81 85 TRP A C 1
ATOM 611 O O . TRP A 1 85 ? 0.860 23.185 17.079 1.00 87.81 85 TRP A O 1
ATOM 621 N N . ALA A 1 86 ? 2.889 22.364 17.571 1.00 85.94 86 ALA A N 1
ATOM 622 C CA . ALA A 1 86 ? 2.863 22.764 18.977 1.00 85.94 86 ALA A CA 1
ATOM 623 C C . ALA A 1 86 ? 2.718 24.282 19.169 1.00 85.94 86 ALA A C 1
ATOM 625 O O . ALA A 1 86 ? 1.977 24.736 20.049 1.00 85.94 86 ALA A O 1
ATOM 626 N N . GLY A 1 87 ? 3.400 25.068 18.333 1.00 84.62 87 GLY A N 1
ATOM 627 C CA . GLY A 1 87 ? 3.285 26.522 18.301 1.00 84.62 87 GLY A CA 1
ATOM 628 C C . GLY A 1 87 ? 1.879 26.981 17.916 1.00 84.62 87 GLY A C 1
ATOM 629 O O . GLY A 1 87 ? 1.323 27.849 18.586 1.00 84.62 87 GLY A O 1
ATOM 630 N N . GLY A 1 88 ? 1.271 26.355 16.903 1.00 86.56 88 GLY A N 1
ATOM 631 C CA . GLY A 1 88 ? -0.104 26.624 16.473 1.00 86.56 88 GLY A CA 1
ATOM 632 C C . GLY A 1 88 ? -1.140 26.311 17.556 1.00 86.56 88 GLY A C 1
ATOM 633 O O . GLY A 1 88 ? -2.016 27.132 17.840 1.00 86.56 88 GLY A O 1
ATOM 634 N N . ILE A 1 89 ? -0.999 25.169 18.237 1.00 85.38 89 ILE A N 1
ATOM 635 C CA . ILE A 1 89 ? -1.827 24.823 19.404 1.00 85.38 89 ILE A CA 1
ATOM 636 C C . ILE A 1 89 ? -1.678 25.883 20.505 1.00 85.38 89 ILE A C 1
ATOM 638 O O . ILE A 1 89 ? -2.675 26.390 21.015 1.00 85.38 89 ILE A O 1
ATOM 642 N N . SER A 1 90 ? -0.446 26.267 20.841 1.00 84.62 90 SER A N 1
ATOM 643 C CA . SER A 1 90 ? -0.192 27.253 21.901 1.00 84.62 90 SER A CA 1
ATOM 644 C C . SER A 1 90 ? -0.758 28.635 21.548 1.00 84.62 90 SER A C 1
ATOM 646 O O . SER A 1 90 ? -1.362 29.295 22.392 1.00 84.62 90 SER A O 1
ATOM 648 N N . ALA A 1 91 ? -0.622 29.064 20.289 1.00 85.25 91 ALA A N 1
ATOM 649 C CA . ALA A 1 91 ? -1.136 30.345 19.801 1.00 85.25 91 ALA A CA 1
ATOM 650 C C . ALA A 1 91 ? -2.671 30.426 19.831 1.00 85.25 91 ALA A C 1
ATOM 652 O O . ALA A 1 91 ? -3.235 31.511 19.965 1.00 85.25 91 ALA A O 1
ATOM 653 N N . THR A 1 92 ? -3.350 29.282 19.734 1.00 85.50 92 THR A N 1
ATOM 654 C CA . THR A 1 92 ? -4.818 29.181 19.754 1.00 85.50 92 THR A CA 1
ATOM 655 C C . THR A 1 92 ? -5.385 28.939 21.159 1.00 85.50 92 THR A C 1
ATOM 657 O O . THR A 1 92 ? -6.597 28.809 21.323 1.00 85.50 92 THR A O 1
ATOM 660 N N . GLY A 1 93 ? -4.527 28.942 22.188 1.00 81.69 93 GLY A N 1
ATOM 661 C CA . GLY A 1 93 ? -4.907 28.752 23.591 1.00 81.69 93 GLY A CA 1
ATOM 662 C C . GLY A 1 93 ? -5.018 27.288 24.025 1.00 81.69 93 GLY A C 1
ATOM 663 O O . GLY A 1 93 ? -5.517 27.013 25.114 1.00 81.69 93 GLY A O 1
ATOM 664 N N . GLY A 1 94 ? -4.573 26.344 23.191 1.00 82.50 94 GLY A N 1
ATOM 665 C CA . GLY A 1 94 ? -4.456 24.933 23.549 1.00 82.50 94 GLY A CA 1
ATOM 666 C C . GLY A 1 94 ? -3.112 24.597 24.201 1.00 82.50 94 GLY A C 1
ATOM 667 O O . GLY A 1 94 ? -2.194 25.414 24.259 1.00 82.50 94 GLY A O 1
ATOM 668 N N . ALA A 1 95 ? -2.978 23.356 24.669 1.00 83.94 95 ALA A N 1
ATOM 669 C CA . ALA A 1 95 ? -1.732 22.828 25.215 1.00 83.94 95 ALA A CA 1
ATOM 670 C C . ALA A 1 95 ? -1.558 21.354 24.832 1.00 83.94 95 ALA A C 1
ATOM 672 O O . ALA A 1 95 ? -2.523 20.590 24.824 1.00 83.94 95 ALA A O 1
ATOM 673 N N . ILE A 1 96 ? -0.318 20.954 24.548 1.00 84.38 96 ILE A N 1
ATOM 674 C CA . ILE A 1 96 ? 0.040 19.552 24.315 1.00 84.38 96 ILE A CA 1
ATOM 675 C C . ILE A 1 96 ? 0.148 18.829 25.657 1.00 84.38 96 ILE A C 1
ATOM 677 O O . ILE A 1 96 ? 0.712 19.367 26.609 1.00 84.38 96 ILE A O 1
ATOM 681 N N . ASN A 1 97 ? -0.349 17.592 25.718 1.00 83.94 97 ASN A N 1
ATOM 682 C CA . ASN A 1 97 ? -0.122 16.693 26.845 1.00 83.94 97 ASN A CA 1
ATOM 683 C C . ASN A 1 97 ? 1.113 15.806 26.574 1.00 83.94 97 ASN A C 1
ATOM 685 O O . ASN A 1 97 ? 1.004 14.874 25.770 1.00 83.94 97 ASN A O 1
ATOM 689 N N . PRO A 1 98 ? 2.265 16.034 27.239 1.00 79.94 98 PRO A N 1
ATOM 690 C CA . PRO A 1 98 ? 3.494 15.288 26.962 1.00 79.94 98 PRO A CA 1
ATOM 691 C C . PRO A 1 98 ? 3.398 13.795 27.286 1.00 79.94 98 PRO A C 1
ATOM 693 O O . PRO A 1 98 ? 4.061 12.996 26.641 1.00 79.94 98 PRO A O 1
ATOM 696 N N . GLU A 1 99 ? 2.569 13.401 28.257 1.00 75.88 99 GLU A N 1
ATOM 697 C CA . GLU A 1 99 ? 2.430 11.993 28.661 1.00 75.88 99 GLU A CA 1
ATOM 698 C C . GLU A 1 99 ? 1.663 11.158 27.632 1.00 75.88 99 GLU A C 1
ATOM 700 O O . GLU A 1 99 ? 1.825 9.941 27.570 1.00 75.88 99 GLU A O 1
ATOM 705 N N . LYS A 1 100 ? 0.818 11.810 26.825 1.00 76.00 100 LYS A N 1
ATOM 706 C CA . LYS A 1 100 ? 0.031 11.172 25.761 1.00 76.00 100 LYS A CA 1
ATOM 707 C C . LYS A 1 100 ? 0.617 11.374 24.367 1.00 76.00 100 LYS A C 1
ATOM 709 O O . LYS A 1 100 ? 0.148 10.745 23.427 1.00 76.00 100 LYS A O 1
ATOM 714 N N . SER A 1 101 ? 1.618 12.241 24.236 1.00 76.12 101 SER A N 1
ATOM 715 C CA . SER A 1 101 ? 2.241 12.561 22.954 1.00 76.12 101 SER A CA 1
ATOM 716 C C . SER A 1 101 ? 3.487 11.711 22.759 1.00 76.12 101 SER A C 1
ATOM 718 O O . SER A 1 101 ? 4.386 11.700 23.598 1.00 76.12 101 SER A O 1
ATOM 720 N N . PHE A 1 102 ? 3.558 11.010 21.638 1.00 80.25 102 PHE A N 1
ATOM 721 C CA . PHE A 1 102 ? 4.692 10.172 21.265 1.00 80.25 102 PHE A CA 1
ATOM 722 C C . PHE A 1 102 ? 4.995 10.348 19.778 1.00 80.25 102 PHE A C 1
ATOM 724 O O . PHE A 1 102 ? 4.226 10.961 19.043 1.00 80.25 102 PHE A O 1
ATOM 731 N N . TRP A 1 103 ? 6.135 9.826 19.338 1.00 77.38 103 TRP A N 1
ATOM 732 C CA . TRP A 1 103 ? 6.537 9.858 17.937 1.00 77.38 103 TRP A CA 1
ATOM 733 C C . TRP A 1 103 ? 7.110 8.506 17.524 1.00 77.38 103 TRP A C 1
ATOM 735 O O . TRP A 1 103 ? 7.669 7.769 18.342 1.00 77.38 103 TRP A O 1
ATOM 745 N N . TRP A 1 104 ? 6.993 8.208 16.236 1.00 75.88 104 TRP A N 1
ATOM 746 C CA . TRP A 1 104 ? 7.570 7.029 15.607 1.00 75.88 104 TRP A CA 1
ATOM 747 C C . TRP A 1 104 ? 8.365 7.469 14.381 1.00 75.88 104 TRP A C 1
ATOM 749 O O . TRP A 1 104 ? 7.959 8.394 13.684 1.00 75.88 104 TRP A O 1
ATOM 759 N N . LEU A 1 105 ? 9.475 6.786 14.103 1.00 74.94 105 LEU A N 1
ATOM 760 C CA . LEU A 1 105 ? 10.203 6.916 12.843 1.00 74.94 105 LEU A CA 1
ATOM 761 C C . LEU A 1 105 ? 10.126 5.589 12.109 1.00 74.94 105 LEU A C 1
ATOM 763 O O . LEU A 1 105 ? 10.589 4.567 12.623 1.00 74.94 105 LEU A O 1
ATOM 767 N N . ILE A 1 106 ? 9.535 5.621 10.922 1.00 78.31 106 ILE A N 1
ATOM 768 C CA . ILE A 1 106 ? 9.471 4.476 10.025 1.00 78.31 106 ILE A CA 1
ATOM 769 C C . ILE A 1 106 ? 10.558 4.677 8.976 1.00 78.31 106 ILE A C 1
ATOM 771 O O . ILE A 1 106 ? 10.516 5.639 8.219 1.00 78.31 106 ILE A O 1
ATOM 775 N N . ASP A 1 107 ? 11.534 3.775 8.959 1.00 79.94 107 ASP A N 1
ATOM 776 C CA . ASP A 1 107 ? 12.614 3.772 7.976 1.00 79.94 107 ASP A CA 1
ATOM 777 C C . ASP A 1 107 ? 12.924 2.330 7.554 1.00 79.94 107 ASP A C 1
ATOM 779 O O . ASP A 1 107 ? 12.739 1.379 8.328 1.00 79.94 107 ASP A O 1
ATOM 783 N N . PHE A 1 108 ? 13.390 2.162 6.324 1.00 80.44 108 PHE A N 1
ATOM 784 C CA . PHE A 1 108 ? 13.601 0.871 5.684 1.00 80.44 108 PHE A CA 1
ATOM 785 C C . PHE A 1 108 ? 15.076 0.672 5.344 1.00 80.44 108 PHE A C 1
ATOM 787 O O . PHE A 1 108 ? 15.777 1.581 4.912 1.00 80.44 108 PHE A O 1
ATOM 794 N N . ALA A 1 109 ? 15.557 -0.554 5.532 1.00 79.75 109 ALA A N 1
ATOM 795 C CA . ALA A 1 109 ? 16.879 -0.981 5.105 1.00 79.75 109 ALA A CA 1
ATOM 796 C C . ALA A 1 109 ? 16.774 -2.246 4.260 1.00 79.75 109 ALA A C 1
ATOM 798 O O . ALA A 1 109 ? 15.988 -3.155 4.551 1.00 79.75 109 ALA A O 1
ATOM 799 N N . TRP A 1 110 ? 17.600 -2.300 3.223 1.00 80.62 110 TRP A N 1
ATOM 800 C CA . TRP A 1 110 ? 17.717 -3.465 2.369 1.00 80.62 110 TRP A CA 1
ATOM 801 C C . TRP A 1 110 ? 18.458 -4.598 3.079 1.00 80.62 110 TRP A C 1
ATOM 803 O O . TRP A 1 110 ? 19.599 -4.429 3.516 1.00 80.62 110 TRP A O 1
ATOM 813 N N . ASP A 1 111 ? 17.833 -5.772 3.164 1.00 79.81 111 ASP A N 1
ATOM 814 C CA . ASP A 1 111 ? 18.507 -7.006 3.560 1.00 79.81 111 ASP A CA 1
ATOM 815 C C . ASP A 1 111 ? 18.974 -7.744 2.302 1.00 79.81 111 ASP A C 1
ATOM 817 O O . ASP A 1 111 ? 18.229 -8.529 1.715 1.00 79.81 111 ASP A O 1
ATOM 821 N N . GLY A 1 112 ? 20.227 -7.521 1.900 1.00 74.56 112 GLY A N 1
ATOM 822 C CA . GLY A 1 112 ? 20.805 -8.149 0.707 1.00 74.56 112 GLY A CA 1
ATOM 823 C C . GLY A 1 112 ? 20.927 -9.675 0.771 1.00 74.56 112 GLY A C 1
ATOM 824 O O . GLY A 1 112 ? 21.125 -10.301 -0.263 1.00 74.56 112 GLY A O 1
ATOM 825 N N . ARG A 1 113 ? 20.788 -10.302 1.950 1.00 76.31 113 ARG A N 1
ATOM 826 C CA . ARG A 1 113 ? 20.813 -11.772 2.070 1.00 76.31 113 ARG A CA 1
ATOM 827 C C . ARG A 1 113 ? 19.462 -12.393 1.750 1.00 76.31 113 ARG A C 1
ATOM 829 O O . ARG A 1 113 ? 19.407 -13.479 1.189 1.00 76.31 113 ARG A O 1
ATOM 836 N N . LYS A 1 114 ? 18.383 -11.725 2.159 1.00 71.94 114 LYS A N 1
ATOM 837 C CA . LYS A 1 114 ? 17.002 -12.151 1.887 1.00 71.94 114 LYS A CA 1
ATOM 838 C C . LYS A 1 114 ? 16.444 -11.530 0.612 1.00 71.94 114 LYS A C 1
ATOM 840 O O . LYS A 1 114 ? 15.410 -11.973 0.116 1.00 71.94 114 LYS A O 1
ATOM 845 N N . GLY A 1 115 ? 17.117 -10.492 0.119 1.00 71.12 115 GLY A N 1
ATOM 846 C CA . GLY A 1 115 ? 16.682 -9.700 -1.011 1.00 71.12 115 GLY A CA 1
ATOM 847 C C . GLY A 1 115 ? 15.281 -9.145 -0.759 1.00 71.12 115 GLY A C 1
ATOM 848 O O . GLY A 1 115 ? 14.328 -9.487 -1.457 1.00 71.12 115 GLY A O 1
ATOM 849 N N . GLN A 1 116 ? 15.128 -8.411 0.339 1.00 75.81 116 GLN A N 1
ATOM 850 C CA . GLN A 1 116 ? 13.872 -7.761 0.697 1.00 75.81 116 GLN A CA 1
ATOM 851 C C . GLN A 1 116 ? 14.137 -6.525 1.555 1.00 75.81 116 GLN A C 1
ATOM 853 O O . GLN A 1 116 ? 15.095 -6.479 2.334 1.00 75.81 116 GLN A O 1
ATOM 858 N N . TRP A 1 117 ? 13.242 -5.547 1.460 1.00 75.88 117 TRP A N 1
ATOM 859 C CA . TRP A 1 117 ? 13.211 -4.418 2.378 1.00 75.88 117 TRP A CA 1
ATOM 860 C C . TRP A 1 117 ? 12.747 -4.864 3.764 1.00 75.88 117 TRP A C 1
ATOM 862 O O . TRP A 1 117 ? 11.845 -5.688 3.914 1.00 75.88 117 TRP A O 1
ATOM 872 N N . THR A 1 118 ? 13.380 -4.326 4.802 1.00 77.81 118 THR A N 1
ATOM 873 C CA . THR A 1 118 ? 13.028 -4.599 6.197 1.00 77.81 118 THR A CA 1
ATOM 874 C C . THR A 1 118 ? 12.992 -3.306 6.995 1.00 77.81 118 THR A C 1
ATOM 876 O O . THR A 1 118 ? 13.763 -2.385 6.734 1.00 77.81 118 THR A O 1
ATOM 879 N N . PHE A 1 119 ? 12.112 -3.227 7.994 1.00 78.00 119 PHE A N 1
ATOM 880 C CA . PHE A 1 119 ? 12.097 -2.089 8.913 1.00 78.00 119 PHE A CA 1
ATOM 881 C C . PHE A 1 119 ? 13.431 -1.974 9.659 1.00 78.00 119 PHE A C 1
ATOM 883 O O . PHE A 1 119 ? 13.893 -2.947 10.274 1.00 78.00 119 PHE A O 1
ATOM 890 N N . ARG A 1 120 ? 14.014 -0.771 9.678 1.00 76.12 120 ARG A N 1
ATOM 891 C CA . ARG A 1 120 ? 15.155 -0.452 10.541 1.00 76.12 120 ARG A CA 1
ATOM 892 C C . ARG A 1 120 ? 14.692 -0.511 11.991 1.00 76.12 120 ARG A C 1
ATOM 894 O O . ARG A 1 120 ? 13.891 0.296 12.453 1.00 76.12 120 ARG A O 1
ATOM 901 N N . ARG A 1 121 ? 15.185 -1.505 12.732 1.00 69.94 121 ARG A N 1
ATOM 902 C CA . ARG A 1 121 ? 14.820 -1.684 14.141 1.00 69.94 121 ARG A CA 1
ATOM 903 C C . ARG A 1 121 ? 15.648 -0.752 15.019 1.00 69.94 121 ARG A C 1
ATOM 905 O O . ARG A 1 121 ? 16.864 -0.894 15.098 1.00 69.94 121 ARG A O 1
ATOM 912 N N . LYS A 1 122 ? 14.975 0.119 15.766 1.00 54.66 122 LYS A N 1
ATOM 913 C CA . LYS A 1 122 ? 15.488 0.701 17.012 1.00 54.66 122 LYS A CA 1
ATOM 914 C C . LYS A 1 122 ? 14.821 -0.092 18.143 1.00 54.66 122 LYS A C 1
ATOM 916 O O . LYS A 1 122 ? 13.609 -0.260 18.128 1.00 54.66 122 LYS A O 1
ATOM 921 N N . ASN A 1 123 ? 15.613 -0.723 19.008 1.00 43.56 123 ASN A N 1
ATOM 922 C CA . ASN A 1 123 ? 15.190 -1.812 19.901 1.00 43.56 123 ASN A CA 1
ATOM 923 C C . ASN A 1 123 ? 13.837 -1.632 20.630 1.00 43.56 123 ASN A C 1
ATOM 925 O O . ASN A 1 123 ? 13.566 -0.583 21.198 1.00 43.56 123 ASN A O 1
ATOM 929 N N . GLN A 1 124 ? 13.101 -2.754 20.678 1.00 38.56 124 GLN A N 1
ATOM 930 C CA . GLN A 1 124 ? 12.003 -3.146 21.580 1.00 38.56 124 GLN A CA 1
ATOM 931 C C . GLN A 1 124 ? 10.848 -2.152 21.774 1.00 38.56 124 GLN A C 1
ATOM 933 O O . GLN A 1 124 ? 10.882 -1.291 22.648 1.00 38.56 124 GLN A O 1
ATOM 938 N N . LEU A 1 125 ? 9.750 -2.388 21.049 1.00 33.88 125 LEU A N 1
ATOM 939 C CA . LEU A 1 125 ? 8.457 -1.783 21.358 1.00 33.88 125 LEU A CA 1
ATOM 940 C C . LEU A 1 125 ? 7.648 -2.665 22.314 1.00 33.88 125 LEU A C 1
ATOM 942 O O . LEU A 1 125 ? 7.508 -3.876 22.131 1.00 33.88 125 LEU A O 1
ATOM 946 N N . LEU A 1 126 ? 7.186 -2.004 23.374 1.00 28.03 126 LEU A N 1
ATOM 947 C CA . LEU A 1 126 ? 6.466 -2.524 24.527 1.00 28.03 126 LEU A CA 1
ATOM 948 C C . LEU A 1 126 ? 5.114 -3.145 24.153 1.00 28.03 126 LEU A C 1
ATOM 950 O O . LEU A 1 126 ? 4.409 -2.691 23.256 1.00 28.03 126 LEU A O 1
ATOM 954 N N . ARG A 1 127 ? 4.739 -4.176 24.918 1.00 27.41 127 ARG A N 1
ATOM 955 C CA . ARG A 1 127 ? 3.409 -4.792 24.894 1.00 27.41 127 ARG A CA 1
ATOM 956 C C . ARG A 1 127 ? 2.352 -3.790 25.359 1.00 27.41 127 ARG A C 1
ATOM 958 O O . ARG A 1 127 ? 2.377 -3.357 26.508 1.00 27.41 127 ARG A O 1
ATOM 965 N N . LEU A 1 128 ? 1.382 -3.521 24.493 1.00 25.94 128 LEU A N 1
ATOM 966 C CA . LEU A 1 128 ? 0.113 -2.891 24.849 1.00 25.94 128 LEU A CA 1
ATOM 967 C C . LEU A 1 128 ? -0.753 -3.878 25.648 1.00 25.94 128 LEU A C 1
ATOM 969 O O . LEU A 1 128 ? -1.058 -4.974 25.178 1.00 25.94 128 LEU A O 1
ATOM 973 N N . GLN A 1 129 ? -1.177 -3.478 26.846 1.00 26.50 129 GLN A N 1
ATOM 974 C CA . GLN A 1 129 ? -2.348 -4.038 27.520 1.00 26.50 129 GLN A CA 1
ATOM 975 C C . GLN A 1 129 ? -3.431 -2.963 27.539 1.00 26.50 129 GLN A C 1
ATOM 977 O O . GLN A 1 129 ? -3.223 -1.886 28.088 1.00 26.50 129 GLN A O 1
ATOM 982 N N . ILE A 1 130 ? -4.587 -3.266 26.949 1.00 30.34 130 ILE A N 1
ATOM 983 C CA . ILE A 1 130 ? -5.758 -2.385 26.942 1.00 30.34 130 ILE A CA 1
ATOM 984 C C . ILE A 1 130 ? -6.845 -3.051 27.796 1.00 30.34 130 ILE A C 1
ATOM 986 O O . ILE A 1 130 ? -7.478 -4.003 27.334 1.00 30.34 130 ILE A O 1
ATOM 990 N N . PRO A 1 131 ? -7.074 -2.610 29.045 1.00 28.00 131 PRO A N 1
ATOM 991 C CA . PRO A 1 131 ? -8.224 -3.044 29.818 1.00 28.00 131 PRO A CA 1
ATOM 992 C C . PRO A 1 131 ? -9.439 -2.160 29.502 1.00 28.00 131 PRO A C 1
ATOM 994 O O . PRO A 1 131 ? -9.368 -0.939 29.595 1.00 28.00 131 PRO A O 1
ATOM 997 N N . GLY A 1 132 ? -10.579 -2.784 29.194 1.00 34.88 132 GLY A N 1
ATOM 998 C CA . GLY A 1 132 ? -11.885 -2.142 29.395 1.00 34.88 132 GLY A CA 1
ATOM 999 C C . GLY A 1 132 ? -12.727 -1.783 28.169 1.00 34.88 132 GLY A C 1
ATOM 1000 O O . GLY A 1 132 ? -13.764 -1.157 28.360 1.00 34.88 132 GLY A O 1
ATOM 1001 N N . LEU A 1 133 ? -12.384 -2.199 26.946 1.00 31.52 133 LEU A N 1
ATOM 1002 C CA . LEU A 1 133 ? -13.322 -2.093 25.820 1.00 31.52 133 LEU A CA 1
ATOM 1003 C C . LEU A 1 133 ? -14.051 -3.416 25.554 1.00 31.52 133 LEU A C 1
ATOM 1005 O O . LEU A 1 133 ? -13.531 -4.504 25.810 1.00 31.52 133 LEU A O 1
ATOM 1009 N N . SER A 1 134 ? -15.263 -3.329 24.996 1.00 49.25 134 SER A N 1
ATOM 1010 C CA . SER A 1 134 ? -15.929 -4.481 24.390 1.00 49.25 134 SER A CA 1
ATOM 1011 C C . SER A 1 134 ? -15.033 -5.021 23.272 1.00 49.25 134 SER A C 1
ATOM 1013 O O . SER A 1 134 ? -14.967 -4.434 22.190 1.00 49.25 134 SER A O 1
ATOM 1015 N N . VAL A 1 135 ? -14.333 -6.119 23.563 1.00 60.03 135 VAL A N 1
ATOM 1016 C CA . VAL A 1 135 ? -13.216 -6.671 22.777 1.00 60.03 135 VAL A CA 1
ATOM 1017 C C . VAL A 1 135 ? -13.516 -6.704 21.276 1.00 60.03 135 VAL A C 1
ATOM 1019 O O . VAL A 1 135 ? -12.681 -6.319 20.469 1.00 60.03 135 VAL A O 1
ATOM 1022 N N . MET A 1 136 ? -14.742 -7.068 20.895 1.00 60.97 136 MET A N 1
ATOM 1023 C CA . MET A 1 136 ? -15.136 -7.198 19.493 1.00 60.97 136 MET A CA 1
ATOM 1024 C C . MET A 1 136 ? -15.188 -5.866 18.733 1.00 60.97 136 MET A C 1
ATOM 1026 O O . MET A 1 136 ? -14.654 -5.798 17.636 1.00 60.97 136 MET A O 1
ATOM 1030 N N . LYS A 1 137 ? -15.751 -4.789 19.303 1.00 62.88 137 LYS A N 1
ATOM 1031 C CA . LYS A 1 137 ? -15.834 -3.487 18.609 1.00 62.88 137 LYS A CA 1
ATOM 1032 C C . LYS A 1 137 ? -14.474 -2.809 18.463 1.00 62.88 137 LYS A C 1
ATOM 1034 O O . LYS A 1 137 ? -14.219 -2.159 17.457 1.00 62.88 137 LYS A O 1
ATOM 1039 N N . SER A 1 138 ? -13.585 -3.004 19.434 1.00 66.75 138 SER A N 1
ATOM 1040 C CA . SER A 1 138 ? -12.197 -2.539 19.336 1.00 66.75 138 SER A CA 1
ATOM 1041 C C . SER A 1 138 ? -11.424 -3.293 18.267 1.00 66.75 138 SER A C 1
ATOM 1043 O O . SER A 1 138 ? -10.692 -2.684 17.496 1.00 66.75 138 SER A O 1
ATOM 1045 N N . LEU A 1 139 ? -11.610 -4.613 18.202 1.00 70.69 139 LEU A N 1
ATOM 1046 C CA . LEU A 1 139 ? -10.998 -5.429 17.162 1.00 70.69 139 LEU A CA 1
ATOM 1047 C C . LEU A 1 139 ? -11.564 -5.082 15.784 1.00 70.69 139 LEU A C 1
ATOM 1049 O O . LEU A 1 139 ? -10.781 -4.948 14.859 1.00 70.69 139 LEU A O 1
ATOM 1053 N N . GLU A 1 140 ? -12.875 -4.855 15.650 1.00 73.94 140 GLU A N 1
ATOM 1054 C CA . GLU A 1 140 ? -13.510 -4.436 14.389 1.00 73.94 140 GLU A CA 1
ATOM 1055 C C . GLU A 1 140 ? -12.905 -3.153 13.810 1.00 73.94 140 GLU A C 1
ATOM 1057 O O . GLU A 1 140 ? -12.750 -3.051 12.598 1.00 73.94 140 GLU A O 1
ATOM 1062 N N . TYR A 1 141 ? -12.555 -2.179 14.654 1.00 72.81 141 TYR A N 1
ATOM 1063 C CA . TYR A 1 141 ? -11.883 -0.961 14.198 1.00 72.81 141 TYR A CA 1
ATOM 1064 C C . TYR A 1 141 ? -10.477 -1.258 13.654 1.00 72.81 141 TYR A C 1
ATOM 1066 O O . TYR A 1 141 ? -10.078 -0.741 12.615 1.00 72.81 141 TYR A O 1
ATOM 1074 N N . LEU A 1 142 ? -9.739 -2.135 14.339 1.00 78.69 142 LEU A N 1
ATOM 1075 C CA . LEU A 1 142 ? -8.382 -2.527 13.953 1.00 78.69 142 LEU A CA 1
ATOM 1076 C C . LEU A 1 142 ? -8.358 -3.481 12.751 1.00 78.69 142 LEU A C 1
ATOM 1078 O O . LEU A 1 142 ? -7.369 -3.518 12.027 1.00 78.69 142 LEU A O 1
ATOM 1082 N N . MET A 1 143 ? -9.434 -4.236 12.523 1.00 83.75 143 MET A N 1
ATOM 1083 C CA . MET A 1 143 ? -9.557 -5.238 11.459 1.00 83.75 143 MET A CA 1
ATOM 1084 C C . MET A 1 143 ? -9.320 -4.671 10.060 1.00 83.75 143 MET A C 1
ATOM 1086 O O . MET A 1 143 ? -8.899 -5.418 9.196 1.00 83.75 143 MET A O 1
ATOM 1090 N N . THR A 1 144 ? -9.550 -3.378 9.827 1.00 84.50 144 THR A N 1
ATOM 1091 C CA . THR A 1 144 ? -9.216 -2.752 8.539 1.00 84.50 144 THR A CA 1
ATOM 1092 C C . THR A 1 144 ? -7.706 -2.717 8.276 1.00 84.50 144 THR A C 1
ATOM 1094 O O . THR A 1 144 ? -7.283 -2.758 7.126 1.00 84.50 144 THR A O 1
ATOM 1097 N N . LEU A 1 145 ? -6.892 -2.614 9.329 1.00 81.81 145 LEU A N 1
ATOM 1098 C CA . LEU A 1 145 ? -5.435 -2.462 9.245 1.00 81.81 145 LEU A CA 1
ATOM 1099 C C . LEU A 1 145 ? -4.692 -3.781 9.495 1.00 81.81 145 LEU A C 1
ATOM 1101 O O . LEU A 1 145 ? -3.564 -3.971 9.039 1.00 81.81 145 LEU A O 1
ATOM 1105 N N . LEU A 1 146 ? -5.303 -4.684 10.260 1.00 84.62 146 LEU A N 1
ATOM 1106 C CA . LEU A 1 146 ? -4.722 -5.966 10.630 1.00 84.62 146 LEU A CA 1
ATOM 1107 C C . LEU A 1 146 ? -4.827 -6.976 9.485 1.00 84.62 146 LEU A C 1
ATOM 1109 O O . LEU A 1 146 ? -5.889 -7.193 8.928 1.00 84.62 146 LEU A O 1
ATOM 1113 N N . THR A 1 147 ? -3.731 -7.678 9.214 1.00 87.00 147 THR A N 1
ATOM 1114 C CA . THR A 1 147 ? -3.666 -8.779 8.235 1.00 87.00 147 THR A CA 1
ATOM 1115 C C . THR A 1 147 ? -3.304 -10.079 8.949 1.00 87.00 147 THR A C 1
ATOM 1117 O O . THR A 1 147 ? -2.270 -10.695 8.693 1.00 87.00 147 THR A O 1
ATOM 1120 N N . LEU A 1 148 ? -4.105 -10.436 9.960 1.00 88.88 148 LEU A N 1
ATOM 1121 C CA . LEU A 1 148 ? -3.874 -11.632 10.770 1.00 88.88 148 LEU A CA 1
ATOM 1122 C C . LEU A 1 148 ? -4.411 -12.876 10.064 1.00 88.88 148 LEU A C 1
ATOM 1124 O O . LEU A 1 148 ? -5.531 -12.873 9.554 1.00 88.88 148 LEU A O 1
ATOM 1128 N N . GLU A 1 149 ? -3.640 -13.961 10.115 1.00 89.00 149 GLU A N 1
ATOM 1129 C CA . GLU A 1 149 ? -4.073 -15.269 9.625 1.00 89.00 149 GLU A CA 1
ATOM 1130 C C . GLU A 1 149 ? -5.227 -15.842 10.464 1.00 89.00 149 GLU A C 1
ATOM 1132 O O . GLU A 1 149 ? -5.366 -15.559 11.660 1.00 89.00 149 GLU A O 1
ATOM 1137 N N . ALA A 1 150 ? -6.036 -16.713 9.853 1.00 88.44 150 ALA A N 1
ATOM 1138 C CA . ALA A 1 150 ? -7.176 -17.349 10.511 1.00 88.44 150 ALA A CA 1
ATOM 1139 C C . ALA A 1 150 ? -6.784 -18.114 11.792 1.00 88.44 150 ALA A C 1
ATOM 1141 O O . ALA A 1 150 ? -7.512 -18.057 12.782 1.00 88.44 150 ALA A O 1
ATOM 1142 N N . ALA A 1 151 ? -5.620 -18.774 11.805 1.00 89.69 151 ALA A N 1
ATOM 1143 C CA . ALA A 1 151 ? -5.107 -19.478 12.983 1.00 89.69 151 ALA A CA 1
ATOM 1144 C C . ALA A 1 151 ? -4.847 -18.518 14.158 1.00 89.69 151 ALA A C 1
ATOM 1146 O O . ALA A 1 151 ? -5.306 -18.756 15.274 1.00 89.69 151 ALA A O 1
ATOM 1147 N N . THR A 1 152 ? -4.221 -17.371 13.889 1.00 89.38 152 THR A N 1
ATOM 1148 C CA . THR A 1 152 ? -3.976 -16.330 14.895 1.00 89.38 152 THR A CA 1
ATOM 1149 C C . THR A 1 152 ? -5.283 -15.791 15.477 1.00 89.38 152 THR A C 1
ATOM 1151 O O . THR A 1 152 ? -5.377 -15.527 16.675 1.00 89.38 152 THR A O 1
ATOM 1154 N N . TRP A 1 153 ? -6.334 -15.673 14.660 1.00 88.38 153 TRP A N 1
ATOM 1155 C CA . TRP A 1 153 ? -7.659 -15.291 15.148 1.00 88.38 153 TRP A CA 1
ATOM 1156 C C . TRP A 1 153 ? -8.279 -16.320 16.093 1.00 88.38 153 TRP A C 1
ATOM 1158 O O . TRP A 1 153 ? -8.939 -15.927 17.059 1.00 88.38 153 TRP A O 1
ATOM 1168 N N . VAL A 1 154 ? -8.065 -17.616 15.849 1.00 87.62 154 VAL A N 1
ATOM 1169 C CA . VAL A 1 154 ? -8.500 -18.679 16.767 1.00 87.62 154 VAL A CA 1
ATOM 1170 C C . VAL A 1 154 ? -7.808 -18.516 18.119 1.00 87.62 154 VAL A C 1
ATOM 1172 O O . VAL A 1 154 ? -8.485 -18.554 19.149 1.00 87.62 154 VAL A O 1
ATOM 1175 N N . ASP A 1 155 ? -6.505 -18.238 18.125 1.00 87.75 155 ASP A N 1
ATOM 1176 C CA . ASP A 1 155 ? -5.734 -18.028 19.354 1.00 87.75 155 ASP A CA 1
ATOM 1177 C C . ASP A 1 155 ? -6.177 -16.775 20.121 1.00 87.75 155 ASP A C 1
ATOM 1179 O O . ASP A 1 155 ? -6.321 -16.817 21.344 1.00 87.75 155 ASP A O 1
ATOM 1183 N N . ILE A 1 156 ? -6.466 -15.676 19.415 1.00 84.25 156 ILE A N 1
ATOM 1184 C CA . ILE A 1 156 ? -6.968 -14.425 20.009 1.00 84.25 156 ILE A CA 1
ATOM 1185 C C . ILE A 1 156 ? -8.368 -14.619 20.605 1.00 84.25 156 ILE A C 1
ATOM 1187 O O . ILE A 1 156 ? -8.643 -14.173 21.722 1.00 84.25 156 ILE A O 1
ATOM 1191 N N . MET A 1 157 ? -9.270 -15.285 19.878 1.00 83.56 157 MET A N 1
ATOM 1192 C CA . MET A 1 157 ? -10.667 -15.430 20.294 1.00 83.56 157 MET A CA 1
ATOM 1193 C C . MET A 1 157 ? -10.887 -16.546 21.309 1.00 83.56 157 MET A C 1
ATOM 1195 O O . MET A 1 157 ? -11.840 -16.476 22.087 1.00 83.56 157 MET A O 1
ATOM 1199 N N . SER A 1 158 ? -10.026 -17.564 21.342 1.00 85.38 158 SER A N 1
ATOM 1200 C CA . SER A 1 158 ? -10.135 -18.692 22.270 1.00 85.38 158 SER A CA 1
ATOM 1201 C C . SER A 1 158 ? -10.304 -18.258 23.738 1.00 85.38 158 SER A C 1
ATOM 1203 O O . SER A 1 158 ? -11.326 -18.627 24.331 1.00 85.38 158 SER A O 1
ATOM 1205 N N . PRO A 1 159 ? -9.417 -17.435 24.342 1.00 84.38 159 PRO A N 1
ATOM 1206 C CA . PRO A 1 159 ? -9.572 -17.001 25.731 1.00 84.38 159 PRO A CA 1
ATOM 1207 C C . PRO A 1 159 ? -10.814 -16.125 25.944 1.00 84.38 159 PRO A C 1
ATOM 1209 O O . PRO A 1 159 ? -11.482 -16.255 26.969 1.00 84.38 159 PRO A O 1
ATOM 1212 N N . VAL A 1 160 ? -11.172 -15.283 24.967 1.00 80.81 160 VAL A N 1
ATOM 1213 C CA . VAL A 1 160 ? -12.375 -14.435 25.028 1.00 80.81 160 VAL A CA 1
ATOM 1214 C C . VAL A 1 160 ? -13.626 -15.307 25.127 1.00 80.81 160 VAL A C 1
ATOM 1216 O O . VAL A 1 160 ? -14.436 -15.146 26.039 1.00 80.81 160 VAL A O 1
ATOM 1219 N N . LEU A 1 161 ? -13.757 -16.296 24.241 1.00 81.88 161 LEU A N 1
ATOM 1220 C CA . LEU A 1 161 ? -14.901 -17.205 24.215 1.00 81.88 161 LEU A CA 1
ATOM 1221 C C . LEU A 1 161 ? -14.952 -18.112 25.451 1.00 81.88 161 LEU A C 1
ATOM 1223 O O . LEU A 1 161 ? -16.037 -18.353 25.976 1.00 81.88 161 LEU A O 1
ATOM 1227 N N . GLN A 1 162 ? -13.804 -18.569 25.966 1.00 83.38 162 GLN A N 1
ATOM 1228 C CA . GLN A 1 162 ? -13.743 -19.357 27.207 1.00 83.38 162 GLN A CA 1
ATOM 1229 C C . GLN A 1 162 ? -14.311 -18.599 28.419 1.00 83.38 162 GLN A C 1
ATOM 1231 O O . GLN A 1 162 ? -14.888 -19.222 29.309 1.00 83.38 162 GLN A O 1
ATOM 1236 N N . VAL A 1 163 ? -14.185 -17.268 28.448 1.00 80.88 163 VAL A N 1
ATOM 1237 C CA . VAL A 1 163 ? -14.728 -16.420 29.522 1.00 80.88 163 VAL A CA 1
ATOM 1238 C C . VAL A 1 163 ? -16.175 -16.005 29.250 1.00 80.88 163 VAL A C 1
ATOM 1240 O O . VAL A 1 163 ? -16.995 -15.983 30.170 1.00 80.88 163 VAL A O 1
ATOM 1243 N N . CYS A 1 164 ? -16.505 -15.656 28.006 1.00 78.31 164 CYS A N 1
ATOM 1244 C CA . CYS A 1 164 ? -17.813 -15.110 27.647 1.00 78.31 164 CYS A CA 1
ATOM 1245 C C . CYS A 1 164 ? -18.916 -16.174 27.577 1.00 78.31 164 CYS A C 1
ATOM 1247 O O . CYS A 1 164 ? -20.027 -15.904 28.030 1.00 78.31 164 CYS A O 1
ATOM 1249 N N . LEU A 1 165 ? -18.633 -17.379 27.064 1.00 80.06 165 LEU A N 1
ATOM 1250 C CA . LEU A 1 165 ? -19.657 -18.419 26.894 1.00 80.06 165 LEU A CA 1
ATOM 1251 C C . LEU A 1 165 ? -20.294 -18.856 28.227 1.00 80.06 165 LEU A C 1
ATOM 1253 O O . LEU A 1 165 ? -21.522 -18.832 28.307 1.00 80.06 165 LEU A O 1
ATOM 1257 N N . PRO A 1 166 ? -19.532 -19.145 29.306 1.00 85.00 166 PRO A N 1
ATOM 1258 C CA . PRO A 1 166 ? -20.128 -19.486 30.601 1.00 85.00 166 PRO A CA 1
ATOM 1259 C C . PRO A 1 166 ? -20.999 -18.372 31.177 1.00 85.00 166 PRO A C 1
ATOM 1261 O O . PRO A 1 166 ? -22.041 -18.649 31.765 1.00 85.00 166 PRO A O 1
ATOM 1264 N N . LYS A 1 167 ? -20.605 -17.107 30.976 1.00 81.38 167 LYS A N 1
ATOM 1265 C CA . LYS A 1 167 ? -21.397 -15.945 31.408 1.00 81.38 167 LYS A CA 1
ATOM 1266 C C . LYS A 1 167 ? -22.718 -15.823 30.647 1.00 81.38 167 LYS A C 1
ATOM 1268 O O . LYS A 1 167 ? -23.678 -15.304 31.200 1.00 81.38 167 LYS A O 1
ATOM 1273 N N . ALA A 1 168 ? -22.772 -16.320 29.413 1.00 75.94 168 ALA A N 1
ATOM 1274 C CA . ALA A 1 168 ? -23.985 -16.412 28.607 1.00 75.94 168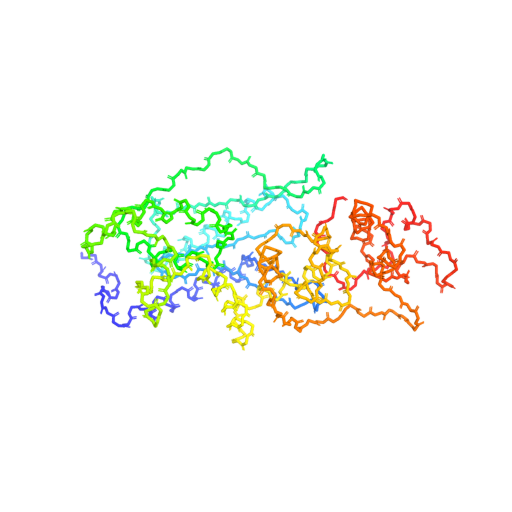 ALA A CA 1
ATOM 1275 C C . ALA A 1 168 ? -24.810 -17.689 28.883 1.00 75.94 168 ALA A C 1
ATOM 1277 O O . ALA A 1 168 ? -25.782 -17.946 28.180 1.00 75.94 168 ALA A O 1
ATOM 1278 N N . GLY A 1 169 ? -24.431 -18.508 29.876 1.00 86.56 169 GLY A N 1
ATOM 1279 C CA . GLY A 1 169 ? -25.105 -19.775 30.188 1.00 86.56 169 GLY A CA 1
ATOM 1280 C C . GLY A 1 169 ? -24.744 -20.931 29.248 1.00 86.56 169 GLY A C 1
ATOM 1281 O O . GLY A 1 169 ? -25.414 -21.960 29.253 1.00 86.56 169 GLY A O 1
ATOM 1282 N N . ILE A 1 170 ? -23.686 -20.782 28.446 1.00 86.75 170 ILE A N 1
ATOM 1283 C CA . ILE A 1 170 ? -23.247 -21.756 27.442 1.00 86.75 170 ILE A CA 1
ATOM 1284 C C . ILE A 1 170 ? -21.978 -22.461 27.929 1.00 86.75 170 ILE A C 1
ATOM 1286 O O . ILE A 1 170 ? -21.119 -21.871 28.586 1.00 86.75 170 ILE A O 1
ATOM 1290 N N . CYS A 1 171 ? -21.827 -23.746 27.605 1.00 88.31 171 CYS A N 1
ATOM 1291 C CA . CYS A 1 171 ? -20.644 -24.499 28.006 1.00 88.31 171 CYS A CA 1
ATOM 1292 C C . CYS A 1 171 ? -19.359 -23.890 27.413 1.00 88.31 171 CYS A C 1
ATOM 1294 O O . CYS A 1 171 ? -19.281 -23.581 26.225 1.00 88.31 171 CYS A O 1
ATOM 1296 N N . ARG A 1 172 ? -18.306 -23.774 28.231 1.00 84.00 172 ARG A N 1
ATOM 1297 C CA . ARG A 1 172 ? -17.009 -23.202 27.820 1.00 84.00 172 ARG A CA 1
ATOM 1298 C C . ARG A 1 172 ? -16.388 -23.914 26.604 1.00 84.00 172 ARG A C 1
ATOM 1300 O O . ARG A 1 172 ? -15.749 -23.284 25.758 1.00 84.00 172 ARG A O 1
ATOM 1307 N N . SER A 1 173 ? -16.619 -25.226 26.502 1.00 87.50 173 SER A N 1
ATOM 1308 C CA . SER A 1 173 ? -16.142 -26.118 25.439 1.00 87.50 173 SER A CA 1
ATOM 1309 C C . SER A 1 173 ? -17.143 -26.288 24.295 1.00 87.50 173 SER A C 1
ATOM 1311 O O . SER A 1 173 ? -16.994 -27.212 23.500 1.00 87.50 173 SER A O 1
ATOM 1313 N N . PHE A 1 174 ? -18.178 -25.443 24.216 1.00 87.75 174 PHE A N 1
ATOM 1314 C CA . PHE A 1 174 ? -19.141 -25.498 23.121 1.00 87.75 174 PHE A CA 1
ATOM 1315 C C . PHE A 1 174 ? -18.414 -25.381 21.764 1.00 87.75 174 PHE A C 1
ATOM 1317 O O . PHE A 1 174 ? -17.530 -24.517 21.643 1.00 87.75 174 PHE A O 1
ATOM 1324 N N . PRO A 1 175 ? -18.730 -26.245 20.775 1.00 90.12 175 PRO A N 1
ATOM 1325 C CA . PRO A 1 175 ? -18.015 -26.294 19.501 1.00 90.12 175 PRO A CA 1
ATOM 1326 C C . PRO A 1 175 ? -17.924 -24.918 18.846 1.00 90.12 175 PRO A C 1
ATOM 1328 O O . PRO A 1 175 ? -18.934 -24.231 18.698 1.00 90.12 175 PRO A O 1
ATOM 1331 N N . ARG A 1 176 ? -16.711 -24.501 18.466 1.00 86.56 176 ARG A N 1
ATOM 1332 C CA . ARG A 1 176 ? -16.465 -23.144 17.950 1.00 86.56 176 ARG A CA 1
ATOM 1333 C C . ARG A 1 176 ? -17.170 -22.887 16.623 1.00 86.56 176 ARG A C 1
ATOM 1335 O O . ARG A 1 176 ? -17.686 -21.792 16.435 1.00 86.56 176 ARG A O 1
ATOM 1342 N N . ASP A 1 177 ? -17.335 -23.913 15.801 1.00 88.62 177 ASP A N 1
ATOM 1343 C CA . ASP A 1 177 ? -18.110 -23.816 14.563 1.00 88.62 177 ASP A CA 1
ATOM 1344 C C . ASP A 1 177 ? -19.577 -23.462 14.844 1.00 88.62 177 ASP A C 1
ATOM 1346 O O . ASP A 1 177 ? -20.148 -22.619 14.165 1.00 88.62 177 ASP A O 1
ATOM 1350 N N . MET A 1 178 ? -20.170 -24.011 15.912 1.00 88.25 178 MET A N 1
ATOM 1351 C CA . MET A 1 178 ? -21.545 -23.690 16.328 1.00 88.25 178 MET A CA 1
ATOM 1352 C C . MET A 1 178 ? -21.651 -22.306 16.979 1.00 88.25 178 MET A C 1
ATOM 1354 O O . MET A 1 178 ? -22.677 -21.640 16.865 1.00 88.25 178 MET A O 1
ATOM 1358 N N . VAL A 1 179 ? -20.590 -21.844 17.649 1.00 85.00 179 VAL A N 1
ATOM 1359 C CA . VAL A 1 179 ? -20.510 -20.466 18.166 1.00 85.00 179 VAL A CA 1
ATOM 1360 C C . VAL A 1 179 ? -20.576 -19.461 17.013 1.00 85.00 179 VAL A C 1
ATOM 1362 O O . VAL A 1 179 ? -21.317 -18.481 17.090 1.00 85.00 179 VAL A O 1
ATOM 1365 N N . LEU A 1 180 ? -19.807 -19.708 15.952 1.00 83.75 180 LEU A N 1
ATOM 1366 C CA . LEU A 1 180 ? -19.668 -18.788 14.822 1.00 83.75 180 LEU A CA 1
ATOM 1367 C C . LEU A 1 180 ? -20.753 -18.976 13.751 1.00 83.75 180 LEU A C 1
ATOM 1369 O O . LEU A 1 180 ? -20.977 -18.091 12.925 1.00 83.75 180 LEU A O 1
ATOM 1373 N N . ALA A 1 181 ? -21.445 -20.117 13.756 1.00 84.75 181 ALA A N 1
ATOM 1374 C CA . ALA A 1 181 ? -22.504 -20.402 12.804 1.00 84.75 181 ALA A CA 1
ATOM 1375 C C . ALA A 1 181 ? -23.674 -19.402 12.930 1.00 84.75 181 ALA A C 1
ATOM 1377 O O . ALA A 1 181 ? -24.053 -19.011 14.039 1.00 84.75 181 ALA A O 1
ATOM 1378 N N . PRO A 1 182 ? -24.305 -19.012 11.807 1.00 83.25 182 PRO A N 1
ATOM 1379 C CA . PRO A 1 182 ? -25.484 -18.153 11.812 1.00 83.25 182 PRO A CA 1
ATOM 1380 C C . PRO A 1 182 ? -26.659 -18.728 12.614 1.00 83.25 182 PRO A C 1
ATOM 1382 O O . PRO A 1 182 ? -26.898 -19.937 12.605 1.00 83.25 182 PRO A O 1
ATOM 1385 N N . LEU A 1 183 ? -27.490 -17.843 13.179 1.00 84.38 183 LEU A N 1
ATOM 1386 C CA . LEU A 1 183 ? -28.716 -18.221 13.902 1.00 84.38 183 LEU A CA 1
ATOM 1387 C C . LEU A 1 183 ? -29.662 -19.094 13.055 1.00 84.38 183 LEU A C 1
ATOM 1389 O O . LEU A 1 183 ? -30.283 -20.018 13.572 1.00 84.38 183 LEU A O 1
ATOM 1393 N N . LYS A 1 184 ? -29.729 -18.860 11.732 1.00 89.50 184 LYS A N 1
ATOM 1394 C CA . LYS A 1 184 ? -30.539 -19.668 10.794 1.00 89.50 184 LYS A CA 1
ATOM 1395 C C . LYS A 1 184 ? -30.163 -21.154 10.771 1.00 89.50 184 LYS A C 1
ATOM 1397 O O . LYS A 1 184 ? -30.989 -21.980 10.403 1.00 89.50 184 LYS A O 1
ATOM 1402 N N . PHE A 1 185 ? -28.936 -21.486 11.168 1.00 88.19 185 PHE A N 1
ATOM 1403 C CA . PHE A 1 185 ? -28.427 -22.852 11.261 1.00 88.19 185 PHE A CA 1
ATOM 1404 C C . PHE A 1 185 ? -28.251 -23.299 12.719 1.00 88.19 185 PHE A C 1
ATOM 1406 O O . PHE A 1 185 ? -27.437 -24.172 12.994 1.00 88.19 185 PHE A O 1
ATOM 1413 N N . GLN A 1 186 ? -29.011 -22.704 13.649 1.00 86.25 186 GLN A N 1
ATOM 1414 C CA . GLN A 1 186 ? -28.974 -23.017 15.086 1.00 86.25 186 GLN A CA 1
ATOM 1415 C C . GLN A 1 186 ? -27.613 -22.746 15.757 1.00 86.25 186 GLN A C 1
ATOM 1417 O O . GLN A 1 186 ? -27.328 -23.285 16.825 1.00 86.25 186 GLN A O 1
ATOM 1422 N N . GLY A 1 187 ? -26.769 -21.906 15.150 1.00 88.06 187 GLY A N 1
ATOM 1423 C CA . GLY A 1 187 ? -25.561 -21.400 15.796 1.00 88.06 187 GLY A CA 1
ATOM 1424 C C . GLY A 1 187 ? -25.842 -20.220 16.727 1.00 88.06 187 GLY A C 1
ATOM 1425 O O . GLY A 1 187 ? -26.984 -19.781 16.856 1.00 88.06 187 GLY A O 1
ATOM 1426 N N . LEU A 1 188 ? -24.800 -19.674 17.360 1.00 83.31 188 LEU A N 1
ATOM 1427 C CA . LEU A 1 188 ? -24.924 -18.491 18.232 1.00 83.31 188 LEU A CA 1
ATOM 1428 C C . LEU A 1 188 ? -24.846 -17.161 17.472 1.00 83.31 188 LEU A C 1
ATOM 1430 O O . LEU A 1 188 ? -25.092 -16.108 18.057 1.00 83.31 188 LEU A O 1
ATOM 1434 N N . GLY A 1 189 ? -24.513 -17.191 16.179 1.00 78.81 189 GLY A N 1
ATOM 1435 C CA . GLY A 1 189 ? -24.471 -16.011 15.321 1.00 78.81 189 GLY A CA 1
ATOM 1436 C C . GLY A 1 189 ? -23.339 -15.036 15.638 1.00 78.81 189 GLY A C 1
ATOM 1437 O O . GLY A 1 189 ? -23.426 -13.875 15.240 1.00 78.81 189 GLY A O 1
ATOM 1438 N N . ILE A 1 190 ? -22.294 -15.468 16.351 1.00 82.31 190 ILE A N 1
ATOM 1439 C CA . ILE A 1 190 ? -21.133 -14.614 16.611 1.00 82.31 190 ILE A CA 1
ATOM 1440 C C . ILE A 1 190 ? -20.338 -14.463 15.304 1.00 82.31 190 ILE A C 1
ATOM 1442 O O . ILE A 1 190 ? -19.946 -15.476 14.728 1.00 82.31 190 ILE A O 1
ATOM 1446 N N . PRO A 1 191 ? -20.070 -13.233 14.825 1.00 81.50 191 PR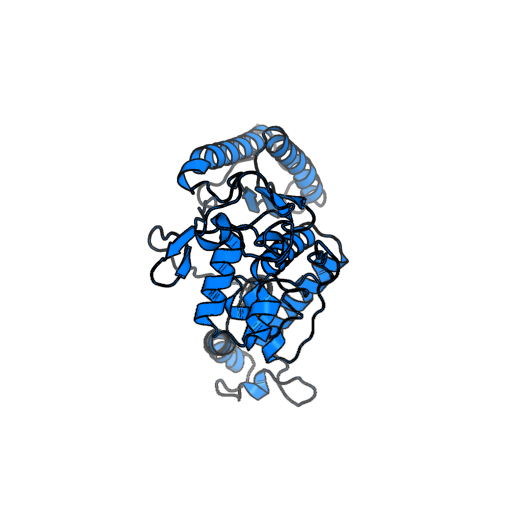O A N 1
ATOM 1447 C CA . PRO A 1 191 ? -19.332 -13.037 13.583 1.00 81.50 191 PRO A CA 1
ATOM 1448 C C . PRO A 1 191 ? -17.960 -13.715 13.619 1.00 81.50 191 PRO A C 1
ATOM 1450 O O . PRO A 1 191 ? -17.206 -13.568 14.585 1.00 81.50 191 PRO A O 1
ATOM 1453 N N . HIS A 1 192 ? -17.625 -14.443 12.552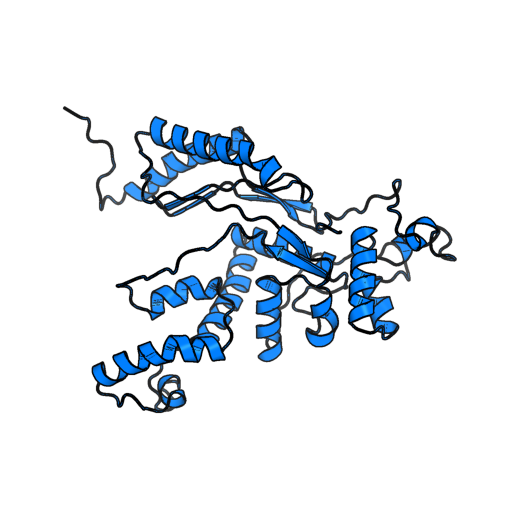 1.00 85.56 192 HIS A N 1
ATOM 1454 C CA . HIS A 1 192 ? -16.310 -15.058 12.416 1.00 85.56 192 HIS A CA 1
ATOM 1455 C C . HIS A 1 192 ? -15.245 -13.956 12.302 1.00 85.56 192 HIS A C 1
ATOM 1457 O O . HIS A 1 192 ? -15.279 -13.201 11.334 1.00 85.56 192 HIS A O 1
ATOM 1463 N N . PRO A 1 193 ? -14.264 -13.866 13.218 1.00 85.31 193 PRO A N 1
ATOM 1464 C CA . PRO A 1 193 ? -13.336 -12.732 13.291 1.00 85.31 193 PRO A CA 1
ATOM 1465 C C . PRO A 1 193 ? -12.526 -12.532 12.003 1.00 85.31 193 PRO A C 1
ATOM 1467 O O . PRO A 1 193 ? -12.447 -11.420 11.496 1.00 85.31 193 PRO A O 1
ATOM 1470 N N . PHE A 1 194 ? -12.000 -13.616 11.424 1.00 89.62 194 PHE A N 1
ATOM 1471 C CA . PHE A 1 194 ? -11.287 -13.560 10.145 1.00 89.62 194 PHE A CA 1
ATOM 1472 C C . PHE A 1 194 ? -12.201 -13.159 8.974 1.00 89.62 194 PHE A C 1
ATOM 1474 O O . PHE A 1 194 ? -11.832 -12.309 8.174 1.00 89.62 194 PHE A O 1
ATOM 1481 N N . GLY A 1 195 ? -13.431 -13.686 8.906 1.00 89.12 195 GLY A N 1
ATOM 1482 C CA . GLY A 1 195 ? -14.406 -13.271 7.895 1.00 89.12 195 GLY A CA 1
ATOM 1483 C C . GLY A 1 195 ? -14.796 -11.797 8.036 1.00 89.12 195 GLY A C 1
ATOM 1484 O O . GLY A 1 195 ? -14.935 -11.102 7.033 1.00 89.12 195 GLY A O 1
ATOM 1485 N N . SER A 1 196 ? -14.902 -11.291 9.269 1.00 89.12 196 SER A N 1
ATOM 1486 C CA . SER A 1 196 ? -15.107 -9.867 9.548 1.00 89.12 196 SER A CA 1
ATOM 1487 C C . SER A 1 196 ? -13.914 -9.014 9.108 1.00 89.12 196 SER A C 1
ATOM 1489 O O . SER A 1 196 ? -14.137 -7.957 8.526 1.00 89.12 196 SER A O 1
ATOM 1491 N N . GLN A 1 197 ? -12.672 -9.472 9.323 1.00 91.50 197 GLN A N 1
ATOM 1492 C CA . GLN A 1 197 ? -11.456 -8.807 8.830 1.00 91.50 197 GLN A CA 1
ATOM 1493 C C . GLN A 1 197 ? -11.480 -8.673 7.306 1.00 91.50 197 GLN A C 1
ATOM 1495 O O . GLN A 1 197 ? -11.418 -7.561 6.790 1.00 91.50 197 GLN A O 1
ATOM 1500 N N . VAL A 1 198 ? -11.677 -9.781 6.587 1.00 91.75 198 VAL A N 1
ATOM 1501 C CA . VAL A 1 198 ? -11.728 -9.760 5.117 1.00 91.75 198 VAL A CA 1
ATOM 1502 C C . VAL A 1 198 ? -12.894 -8.906 4.614 1.00 91.75 198 VAL A C 1
ATOM 1504 O O . VAL A 1 198 ? -12.727 -8.100 3.701 1.00 91.75 198 VAL A O 1
ATOM 1507 N N . SER A 1 199 ? -14.059 -8.989 5.265 1.00 91.31 199 SER A N 1
ATOM 1508 C CA . SER A 1 199 ? -15.198 -8.120 4.944 1.00 91.31 199 SER A CA 1
ATOM 1509 C C . SER A 1 199 ? -14.843 -6.640 5.102 1.00 91.31 199 SER A C 1
ATOM 1511 O O . SER A 1 199 ? -15.244 -5.827 4.273 1.00 91.31 199 SER A O 1
ATOM 1513 N N . LYS A 1 200 ? -14.064 -6.278 6.131 1.00 91.38 200 LYS A N 1
ATOM 1514 C CA . LYS A 1 200 ? -13.589 -4.905 6.342 1.00 91.38 200 LYS A CA 1
ATOM 1515 C C . LYS A 1 200 ? -12.550 -4.473 5.317 1.00 91.38 200 LYS A C 1
ATOM 1517 O O . LYS A 1 200 ? -12.610 -3.324 4.878 1.00 91.38 200 LYS A O 1
ATOM 1522 N N . HIS A 1 201 ? -11.655 -5.361 4.893 1.00 93.44 201 HIS A N 1
ATOM 1523 C CA . HIS A 1 201 ? -10.724 -5.088 3.797 1.00 93.44 201 HIS A CA 1
ATOM 1524 C C . HIS A 1 201 ? -11.479 -4.769 2.500 1.00 93.44 201 HIS A C 1
ATOM 1526 O O . HIS A 1 201 ? -11.272 -3.706 1.918 1.00 93.44 201 HIS A O 1
ATOM 1532 N N . ILE A 1 202 ? -12.435 -5.619 2.111 1.00 92.06 202 ILE A N 1
ATOM 1533 C CA . ILE A 1 202 ? -13.269 -5.414 0.916 1.00 92.06 202 ILE A CA 1
ATOM 1534 C C . ILE A 1 202 ? -14.099 -4.133 1.040 1.00 92.06 202 ILE A C 1
ATOM 1536 O O . ILE A 1 202 ? -14.127 -3.315 0.122 1.00 92.06 202 ILE A O 1
ATOM 1540 N N . GLU A 1 203 ? -14.748 -3.918 2.187 1.00 91.81 203 GLU A N 1
ATOM 1541 C CA . GLU A 1 203 ? -15.516 -2.700 2.445 1.00 91.81 203 GLU A CA 1
ATOM 1542 C C . GLU A 1 203 ? -14.642 -1.452 2.286 1.00 91.81 203 GLU A C 1
ATOM 1544 O O . GLU A 1 203 ? -15.085 -0.474 1.692 1.00 91.81 203 GLU A O 1
ATOM 1549 N N . THR A 1 204 ? -13.403 -1.488 2.774 1.00 91.25 204 THR A N 1
ATOM 1550 C CA . THR A 1 204 ? -12.446 -0.380 2.671 1.00 91.25 204 THR A CA 1
ATOM 1551 C C . THR A 1 204 ? -12.063 -0.126 1.216 1.00 91.25 204 THR A C 1
ATOM 1553 O O . THR A 1 204 ? -12.166 1.015 0.759 1.00 91.25 204 THR A O 1
ATOM 1556 N N . LEU A 1 205 ? -11.710 -1.180 0.471 1.00 90.81 205 LEU A N 1
ATOM 1557 C CA . LEU A 1 205 ? -11.377 -1.087 -0.952 1.00 90.81 205 LEU A CA 1
ATOM 1558 C C . LEU A 1 205 ? -12.525 -0.474 -1.763 1.00 90.81 205 LEU A C 1
ATOM 1560 O O . LEU A 1 205 ? -12.294 0.442 -2.547 1.00 90.81 205 LEU A O 1
ATOM 1564 N N . LEU A 1 206 ? -13.768 -0.908 -1.537 1.00 90.56 206 LEU A N 1
ATOM 1565 C CA . LEU A 1 206 ? -14.938 -0.431 -2.286 1.00 90.56 206 LEU A CA 1
ATOM 1566 C C . LEU A 1 206 ? -15.406 0.962 -1.842 1.00 90.56 206 LEU A C 1
ATOM 1568 O O . LEU A 1 206 ? -15.735 1.817 -2.667 1.00 90.56 206 LEU A O 1
ATOM 1572 N N . ARG A 1 207 ? -15.450 1.215 -0.531 1.00 90.50 207 ARG A N 1
ATOM 1573 C CA . ARG A 1 207 ? -15.961 2.470 0.036 1.00 90.50 207 ARG A CA 1
ATOM 1574 C C . AR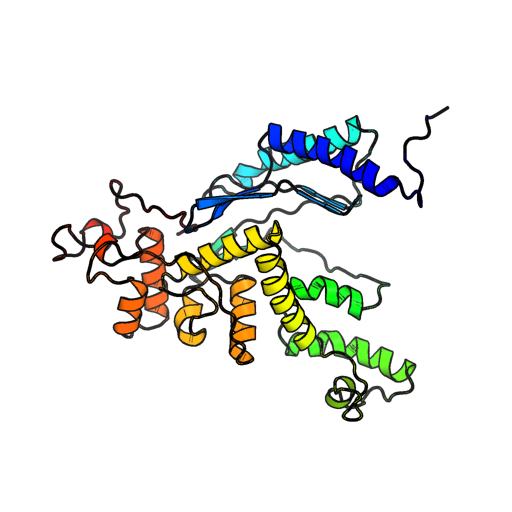G A 1 207 ? -15.062 3.641 -0.323 1.00 90.50 207 ARG A C 1
ATOM 1576 O O . ARG A 1 207 ? -15.573 4.707 -0.665 1.00 90.50 207 ARG A O 1
ATOM 1583 N N . HIS A 1 208 ? -13.749 3.480 -0.187 1.00 90.38 208 HIS A N 1
ATOM 1584 C CA . HIS A 1 208 ? -12.826 4.602 -0.331 1.00 90.38 208 HIS A CA 1
ATOM 1585 C C . HIS A 1 208 ? -12.541 4.952 -1.789 1.00 90.38 208 HIS A C 1
ATOM 1587 O O . HIS A 1 208 ? -12.431 6.146 -2.081 1.00 90.38 208 HIS A O 1
ATOM 1593 N N . SER A 1 209 ? -12.511 3.950 -2.675 1.00 83.38 209 SER A N 1
ATOM 1594 C CA . SER A 1 209 ? -12.416 4.141 -4.128 1.00 83.38 209 SER A CA 1
ATOM 1595 C C . SER A 1 209 ? -13.653 4.854 -4.683 1.00 83.38 209 SER A C 1
ATOM 1597 O O . SER A 1 209 ? -13.537 5.898 -5.320 1.00 83.38 209 SER A O 1
ATOM 1599 N N . THR A 1 210 ? -14.856 4.376 -4.349 1.00 84.56 210 THR A N 1
ATOM 1600 C CA . THR A 1 210 ? -16.110 4.938 -4.885 1.00 84.56 210 THR A CA 1
ATOM 1601 C C . THR A 1 210 ? -16.376 6.363 -4.389 1.00 84.56 210 THR A C 1
ATOM 1603 O O . THR A 1 210 ? -16.840 7.215 -5.144 1.00 84.56 210 THR A O 1
ATOM 1606 N N . ASN A 1 211 ? -16.066 6.653 -3.121 1.00 86.81 211 ASN A N 1
ATOM 1607 C CA . ASN A 1 211 ? -16.381 7.948 -2.508 1.00 86.81 211 ASN A CA 1
ATOM 1608 C C . ASN A 1 211 ? -15.291 9.017 -2.703 1.00 86.81 211 ASN A C 1
ATOM 1610 O O . ASN A 1 211 ? -15.386 10.077 -2.085 1.00 86.81 211 ASN A O 1
ATOM 1614 N N . ARG A 1 212 ? -14.253 8.752 -3.517 1.00 80.94 212 ARG A N 1
ATOM 1615 C CA . ARG A 1 212 ? -13.148 9.693 -3.817 1.00 80.94 212 ARG A CA 1
ATOM 1616 C C . ARG A 1 212 ? -12.567 10.360 -2.564 1.00 80.94 212 ARG A C 1
ATOM 1618 O O . ARG A 1 212 ? -12.338 11.567 -2.505 1.00 80.94 212 ARG A O 1
ATOM 1625 N N . THR A 1 213 ? -12.385 9.558 -1.520 1.00 90.06 213 THR A N 1
ATOM 1626 C CA . THR A 1 213 ? -11.846 10.033 -0.238 1.00 90.06 213 THR A CA 1
ATOM 1627 C C . THR A 1 213 ? -10.329 10.216 -0.318 1.00 90.06 213 THR A C 1
ATOM 1629 O O . THR A 1 213 ? -9.683 9.612 -1.171 1.00 90.06 213 THR A O 1
ATOM 1632 N N . LYS A 1 214 ? -9.726 10.974 0.612 1.00 86.31 214 LYS A N 1
ATOM 1633 C CA . LYS A 1 214 ? -8.254 11.066 0.725 1.00 86.31 214 LYS A CA 1
ATOM 1634 C C . LYS A 1 214 ? -7.606 9.690 0.911 1.00 86.31 214 LYS A C 1
ATOM 1636 O O . LYS A 1 214 ? -6.631 9.383 0.241 1.00 86.31 214 LYS A O 1
ATOM 1641 N N . THR A 1 215 ? -8.211 8.830 1.731 1.00 87.62 215 THR A N 1
ATOM 1642 C CA . THR A 1 215 ? -7.809 7.422 1.875 1.00 87.62 215 THR A CA 1
ATOM 1643 C C . THR A 1 215 ? -7.878 6.657 0.554 1.00 87.62 215 THR A C 1
ATOM 1645 O O . THR A 1 215 ? -6.992 5.863 0.272 1.00 87.62 215 THR A O 1
ATOM 1648 N N . GLY A 1 216 ? -8.895 6.923 -0.271 1.00 89.38 216 GLY A N 1
ATOM 1649 C CA . GLY A 1 216 ? -8.997 6.380 -1.627 1.00 89.38 216 GLY A CA 1
ATOM 1650 C C . GLY A 1 216 ? -7.804 6.769 -2.497 1.00 89.38 216 GLY A C 1
ATOM 1651 O O . GLY A 1 216 ? -7.227 5.897 -3.130 1.00 89.38 216 GLY A O 1
ATOM 1652 N N . ALA A 1 217 ? -7.375 8.033 -2.444 1.00 90.31 217 ALA A N 1
ATOM 1653 C CA . ALA A 1 217 ? -6.189 8.492 -3.170 1.00 90.31 217 ALA A CA 1
ATOM 1654 C C . ALA A 1 217 ? -4.892 7.818 -2.678 1.00 90.31 217 ALA A C 1
ATOM 1656 O O . ALA A 1 217 ? -4.043 7.474 -3.495 1.00 90.31 217 ALA A O 1
ATOM 1657 N N . TYR A 1 218 ? -4.743 7.577 -1.367 1.00 90.25 218 TYR A N 1
ATOM 1658 C CA . TYR A 1 218 ? -3.598 6.815 -0.838 1.00 90.25 218 TYR A CA 1
ATOM 1659 C C . TYR A 1 218 ? -3.617 5.353 -1.305 1.00 90.25 218 TYR A C 1
ATOM 1661 O O . TYR A 1 218 ? -2.577 4.808 -1.665 1.00 90.25 218 TYR A O 1
ATOM 1669 N N . LEU A 1 219 ? -4.795 4.721 -1.317 1.00 91.06 219 LEU A N 1
ATOM 1670 C CA . LEU A 1 219 ? -4.958 3.354 -1.816 1.00 91.06 219 LEU A CA 1
ATOM 1671 C C . LEU A 1 219 ? -4.640 3.265 -3.309 1.00 91.06 219 LEU A C 1
ATOM 1673 O O . LEU A 1 219 ? -3.934 2.354 -3.720 1.00 91.06 219 LEU A O 1
ATOM 1677 N N . GLU A 1 220 ? -5.122 4.214 -4.104 1.00 91.19 220 GLU A N 1
ATOM 1678 C CA . GLU A 1 220 ? -4.850 4.286 -5.537 1.00 91.19 220 GLU A CA 1
ATOM 1679 C C . GLU A 1 220 ? -3.356 4.477 -5.822 1.00 91.19 220 GLU A C 1
ATOM 1681 O O . GLU A 1 220 ? -2.803 3.751 -6.644 1.00 91.19 220 GLU A O 1
ATOM 1686 N N . ALA A 1 221 ? -2.680 5.375 -5.094 1.00 90.94 221 ALA A N 1
ATOM 1687 C CA . ALA A 1 221 ? -1.233 5.555 -5.199 1.00 90.94 221 ALA A CA 1
ATOM 1688 C C . ALA A 1 221 ? -0.480 4.242 -4.945 1.00 90.94 221 ALA A C 1
ATOM 1690 O O . ALA A 1 221 ? 0.337 3.829 -5.765 1.00 90.94 221 ALA A O 1
ATOM 1691 N N . ALA A 1 222 ? -0.819 3.550 -3.855 1.00 91.44 222 ALA A N 1
ATOM 1692 C CA . ALA A 1 222 ? -0.194 2.284 -3.495 1.00 91.44 222 ALA A CA 1
ATOM 1693 C C . ALA A 1 222 ? -0.509 1.160 -4.501 1.00 91.44 222 ALA A C 1
ATOM 1695 O O . ALA A 1 222 ? 0.342 0.320 -4.780 1.00 91.44 222 ALA A O 1
ATOM 1696 N N . LEU A 1 223 ? -1.714 1.132 -5.078 1.00 92.31 223 LEU A N 1
ATOM 1697 C CA . LEU A 1 223 ? -2.069 0.163 -6.118 1.00 92.31 223 LEU A CA 1
ATOM 1698 C C . LEU A 1 223 ? -1.320 0.430 -7.434 1.00 92.31 223 LEU A C 1
ATOM 1700 O O . LEU A 1 223 ? -0.861 -0.525 -8.061 1.00 92.31 223 LEU A O 1
ATOM 1704 N N . GLN A 1 224 ? -1.142 1.697 -7.825 1.00 92.75 224 GLN A N 1
ATOM 1705 C CA . GLN A 1 224 ? -0.316 2.071 -8.980 1.00 92.75 224 GLN A CA 1
ATOM 1706 C C . GLN A 1 224 ? 1.160 1.708 -8.758 1.00 92.75 224 GLN A C 1
ATOM 1708 O O . GLN A 1 224 ? 1.808 1.216 -9.679 1.00 92.75 224 GLN A O 1
ATOM 1713 N N . GLU A 1 225 ? 1.689 1.892 -7.542 1.00 91.38 225 GLU A N 1
ATOM 1714 C CA . GLU A 1 225 ? 3.042 1.442 -7.183 1.00 91.38 225 GLU A CA 1
ATOM 1715 C C . GLU A 1 225 ? 3.195 -0.073 -7.361 1.00 91.38 225 GLU A C 1
ATOM 1717 O O . GLU A 1 225 ? 4.138 -0.513 -8.014 1.00 91.38 225 GLU A O 1
ATOM 1722 N N . HIS A 1 226 ? 2.241 -0.870 -6.865 1.00 92.31 226 HIS A N 1
ATOM 1723 C CA . HIS A 1 226 ? 2.236 -2.329 -7.052 1.00 92.31 226 HIS A CA 1
ATOM 1724 C C . HIS A 1 226 ? 2.132 -2.745 -8.518 1.00 92.31 226 HIS A C 1
ATOM 1726 O O . HIS A 1 226 ? 2.770 -3.709 -8.945 1.00 92.31 226 HIS A O 1
ATOM 1732 N N . GLN A 1 227 ? 1.338 -2.035 -9.317 1.00 92.38 227 GLN A N 1
ATOM 1733 C CA . GLN A 1 227 ? 1.233 -2.315 -10.745 1.00 92.38 227 GLN A CA 1
ATOM 1734 C C . GLN A 1 227 ? 2.550 -2.013 -11.472 1.00 92.38 227 GLN A C 1
ATOM 1736 O O . GLN A 1 227 ? 2.997 -2.819 -12.285 1.00 92.38 227 GLN A O 1
ATOM 1741 N N . LEU A 1 228 ? 3.218 -0.906 -11.139 1.00 92.75 228 LEU A N 1
ATOM 1742 C CA . LEU A 1 228 ? 4.533 -0.590 -11.694 1.00 92.75 228 LEU A CA 1
ATOM 1743 C C . LEU A 1 228 ? 5.616 -1.567 -11.204 1.00 92.75 228 LEU A C 1
ATOM 1745 O O . LEU A 1 228 ? 6.499 -1.936 -11.978 1.00 92.75 228 LEU A O 1
ATOM 1749 N N . GLU A 1 229 ? 5.542 -2.012 -9.946 1.00 92.44 229 GLU A N 1
ATOM 1750 C CA . GLU A 1 229 ? 6.458 -2.982 -9.331 1.00 92.44 229 GLU A CA 1
ATOM 1751 C C . GLU A 1 229 ? 6.320 -4.378 -9.953 1.00 92.44 229 GLU A C 1
ATOM 1753 O O . GLU A 1 229 ? 7.325 -5.011 -10.273 1.00 92.44 229 GLU A O 1
ATOM 1758 N N . THR A 1 230 ? 5.093 -4.844 -10.186 1.00 92.44 230 THR A N 1
ATOM 1759 C CA . THR A 1 230 ? 4.831 -6.123 -10.868 1.00 92.44 230 THR A CA 1
ATOM 1760 C C . THR A 1 230 ? 5.052 -6.033 -12.375 1.00 92.44 230 THR A C 1
ATOM 1762 O O . THR A 1 230 ? 5.430 -7.026 -12.982 1.00 92.44 230 THR A O 1
ATOM 1765 N N . GLY A 1 231 ? 4.867 -4.857 -12.981 1.00 91.06 231 GLY A N 1
ATOM 1766 C CA . GLY A 1 231 ? 5.183 -4.593 -14.386 1.00 91.06 231 GLY A CA 1
ATOM 1767 C C . GLY A 1 231 ? 4.312 -5.346 -15.394 1.00 91.06 231 GLY A C 1
ATOM 1768 O O . GLY A 1 231 ? 4.754 -5.542 -16.525 1.00 91.06 231 GLY A O 1
ATOM 1769 N N . THR A 1 232 ? 3.117 -5.795 -14.996 1.00 89.56 232 THR A N 1
ATOM 1770 C CA . THR A 1 232 ? 2.179 -6.514 -15.876 1.00 89.56 232 THR A CA 1
ATOM 1771 C C . THR A 1 232 ? 1.104 -5.581 -16.440 1.00 89.56 232 THR A C 1
ATOM 1773 O O . THR A 1 232 ? 0.916 -4.460 -15.959 1.00 89.56 232 THR A O 1
ATOM 1776 N N . SER A 1 233 ? 0.361 -6.050 -17.448 1.00 87.19 233 SER A N 1
ATOM 1777 C CA . SER A 1 233 ? -0.755 -5.298 -18.039 1.00 87.19 233 SER A CA 1
ATOM 1778 C C . SER A 1 233 ? -1.929 -5.077 -17.081 1.00 87.19 233 SER A C 1
ATOM 1780 O O . SER A 1 233 ? -2.778 -4.223 -17.337 1.00 87.19 233 SER A O 1
ATOM 1782 N N . PHE A 1 234 ? -2.004 -5.845 -15.992 1.00 86.31 234 PHE A N 1
ATOM 1783 C CA . PHE A 1 234 ? -3.161 -5.890 -15.107 1.00 86.31 234 PHE A CA 1
ATOM 1784 C C . PHE A 1 234 ? -2.836 -5.362 -13.709 1.00 86.31 234 PHE A C 1
ATOM 1786 O O . PHE A 1 234 ? -1.722 -5.502 -13.199 1.00 86.31 234 PHE A O 1
ATOM 1793 N N . GLY A 1 235 ? -3.845 -4.787 -13.053 1.00 87.75 235 GLY A N 1
ATOM 1794 C CA . GLY A 1 235 ? -3.761 -4.421 -11.642 1.00 87.75 235 GLY A CA 1
ATOM 1795 C C . GLY A 1 235 ? -3.498 -5.640 -10.755 1.00 87.75 235 GLY A C 1
ATOM 1796 O O . GLY A 1 235 ? -3.830 -6.768 -11.115 1.00 87.75 235 GLY A O 1
ATOM 1797 N N . ILE A 1 236 ? -2.913 -5.413 -9.578 1.00 90.69 236 ILE A N 1
ATOM 1798 C CA . ILE A 1 236 ? -2.460 -6.490 -8.681 1.00 90.69 236 ILE A CA 1
ATOM 1799 C C . ILE A 1 236 ? -3.563 -7.499 -8.315 1.00 90.69 236 ILE A C 1
ATOM 1801 O O . ILE A 1 236 ? -3.283 -8.684 -8.209 1.00 90.69 236 ILE A O 1
ATOM 1805 N N . PHE A 1 237 ? -4.821 -7.064 -8.176 1.00 91.69 237 PHE A N 1
ATOM 1806 C CA . PHE A 1 237 ? -5.945 -7.949 -7.833 1.00 91.69 237 PHE A CA 1
ATOM 1807 C C . PHE A 1 237 ? -6.472 -8.783 -9.009 1.00 91.69 237 PHE A C 1
ATOM 1809 O O . PHE A 1 237 ? -7.305 -9.661 -8.806 1.00 91.69 237 PHE A O 1
ATOM 1816 N N . GLN A 1 238 ? -6.019 -8.503 -10.231 1.00 91.12 238 GLN A N 1
ATOM 1817 C CA . GLN A 1 238 ? -6.372 -9.245 -11.442 1.00 91.12 238 GLN A CA 1
ATOM 1818 C C . GLN A 1 238 ? -5.228 -10.141 -11.931 1.00 91.12 238 GLN A C 1
ATOM 1820 O O . GLN A 1 238 ? -5.304 -10.687 -13.030 1.00 91.12 238 GLN A O 1
ATOM 1825 N N . GLN A 1 239 ? -4.168 -10.271 -11.134 1.00 90.62 239 GLN A N 1
ATOM 1826 C CA . GLN A 1 239 ? -3.048 -11.165 -11.393 1.00 90.62 239 GLN A CA 1
ATOM 1827 C C . GLN A 1 239 ? -3.193 -12.459 -10.585 1.00 90.62 239 GLN A C 1
ATOM 1829 O O . GLN A 1 239 ? -3.814 -12.475 -9.522 1.00 90.62 239 GLN A O 1
ATOM 1834 N N . ASP A 1 240 ? -2.556 -13.527 -11.064 1.00 91.38 240 ASP A N 1
ATOM 1835 C CA . ASP A 1 240 ? -2.457 -14.793 -10.337 1.00 91.38 240 ASP A CA 1
ATOM 1836 C C . ASP A 1 240 ? -1.445 -14.678 -9.187 1.00 91.38 240 ASP A C 1
ATOM 1838 O O . ASP A 1 240 ? -0.256 -14.413 -9.405 1.00 91.38 240 ASP A O 1
ATOM 1842 N N . TYR A 1 241 ? -1.914 -14.889 -7.952 1.00 93.06 241 TYR A N 1
ATOM 1843 C CA . TYR A 1 241 ? -1.073 -14.751 -6.759 1.00 93.06 241 TYR A CA 1
ATOM 1844 C C . TYR A 1 241 ? 0.146 -15.672 -6.789 1.00 93.06 241 TYR A C 1
ATOM 1846 O O . TYR A 1 241 ? 1.247 -15.261 -6.423 1.00 93.06 241 TYR A O 1
ATOM 1854 N N . CYS A 1 242 ? -0.020 -16.923 -7.208 1.00 91.06 242 CYS A N 1
ATOM 1855 C CA . CYS A 1 242 ? 1.065 -17.897 -7.200 1.00 91.06 242 CYS A CA 1
ATOM 1856 C C . CYS A 1 242 ? 2.187 -17.522 -8.174 1.00 91.06 242 CYS A C 1
ATOM 1858 O O . CYS A 1 242 ? 3.354 -17.765 -7.865 1.00 91.06 242 CYS A O 1
ATOM 1860 N N . ASN A 1 243 ? 1.846 -16.900 -9.301 1.00 90.56 243 ASN A N 1
ATOM 1861 C CA . ASN A 1 243 ? 2.790 -16.571 -10.358 1.00 90.56 243 ASN A CA 1
ATOM 1862 C C . ASN A 1 243 ? 3.487 -15.226 -10.144 1.00 90.56 243 ASN A C 1
ATOM 1864 O O . ASN A 1 243 ? 4.694 -15.136 -10.373 1.00 90.56 243 ASN A O 1
ATOM 1868 N N . THR A 1 244 ? 2.767 -14.186 -9.709 1.00 91.94 244 THR A N 1
ATOM 1869 C CA . THR A 1 244 ? 3.314 -12.816 -9.688 1.00 91.94 244 THR A CA 1
ATOM 1870 C C . THR A 1 244 ? 3.535 -12.248 -8.290 1.00 91.94 244 THR A C 1
ATOM 1872 O O . THR A 1 244 ? 4.211 -11.226 -8.154 1.00 91.94 244 THR A O 1
ATOM 1875 N N . ALA A 1 245 ? 3.087 -12.909 -7.211 1.00 92.62 245 ALA A N 1
ATOM 1876 C CA . ALA A 1 245 ? 3.303 -12.381 -5.861 1.00 92.62 245 ALA A CA 1
ATOM 1877 C C . ALA A 1 245 ? 4.785 -12.276 -5.478 1.00 92.62 245 ALA A C 1
ATOM 1879 O O . ALA A 1 245 ? 5.117 -11.493 -4.588 1.00 92.62 245 ALA A O 1
ATOM 1880 N N . VAL A 1 246 ? 5.696 -13.015 -6.118 1.00 91.69 246 VAL A N 1
ATOM 1881 C CA . VAL A 1 246 ? 7.144 -12.862 -5.881 1.00 91.69 246 VAL A CA 1
ATOM 1882 C C . VAL A 1 246 ? 7.663 -11.477 -6.291 1.00 91.69 246 VAL A C 1
ATOM 1884 O O . VAL A 1 246 ? 8.641 -10.997 -5.717 1.00 91.69 246 VAL A O 1
ATOM 1887 N N . LEU A 1 247 ? 6.985 -10.828 -7.242 1.00 91.75 247 LEU A N 1
ATOM 1888 C CA . LEU A 1 247 ? 7.372 -9.540 -7.811 1.00 91.75 247 LEU A CA 1
ATOM 1889 C C . LEU A 1 247 ? 6.957 -8.354 -6.936 1.00 91.75 247 LEU A C 1
ATOM 1891 O O . LEU A 1 247 ? 7.574 -7.302 -7.035 1.00 91.75 247 LEU A O 1
ATOM 1895 N N . ALA A 1 248 ? 5.942 -8.529 -6.087 1.00 91.25 248 ALA A N 1
ATOM 1896 C CA . ALA A 1 248 ? 5.369 -7.469 -5.262 1.00 91.25 248 ALA A CA 1
ATOM 1897 C C . ALA A 1 248 ? 5.987 -7.403 -3.853 1.00 91.25 248 ALA A C 1
ATOM 1899 O O . ALA A 1 248 ? 6.240 -8.433 -3.211 1.00 91.25 248 ALA A O 1
ATOM 1900 N N . SER A 1 249 ? 6.128 -6.201 -3.302 1.00 89.12 249 SER A N 1
ATOM 1901 C CA . SER A 1 249 ? 6.583 -5.962 -1.928 1.00 89.12 249 SER A CA 1
ATOM 1902 C C . SER A 1 249 ? 5.561 -6.419 -0.872 1.00 89.12 249 SER A C 1
ATOM 1904 O O . SER A 1 249 ? 4.346 -6.362 -1.082 1.00 89.12 249 SER A O 1
ATOM 1906 N N . ASP A 1 250 ? 6.031 -6.873 0.303 1.00 87.81 250 ASP A N 1
ATOM 1907 C CA . ASP A 1 250 ? 5.137 -7.257 1.415 1.00 87.81 250 ASP A CA 1
ATOM 1908 C C . ASP A 1 250 ? 4.472 -6.020 2.024 1.00 87.81 250 ASP A C 1
ATOM 1910 O O . ASP A 1 250 ? 5.070 -5.264 2.788 1.00 87.81 250 ASP A O 1
ATOM 1914 N N . THR A 1 251 ? 3.211 -5.821 1.662 1.00 89.94 251 THR A N 1
ATOM 1915 C CA . THR A 1 251 ? 2.382 -4.688 2.072 1.00 89.94 251 THR A CA 1
ATOM 1916 C C . THR A 1 251 ? 0.997 -5.181 2.472 1.00 89.94 251 THR A C 1
ATOM 1918 O O . THR A 1 251 ? 0.623 -6.327 2.209 1.00 89.94 251 THR A O 1
ATOM 1921 N N . TRP A 1 252 ? 0.195 -4.293 3.063 1.00 92.00 252 TRP A N 1
ATOM 1922 C CA . TRP A 1 252 ? -1.213 -4.580 3.335 1.00 92.00 252 TRP A CA 1
ATOM 1923 C C . TRP A 1 252 ? -1.957 -5.048 2.068 1.00 92.00 252 TRP A C 1
ATOM 1925 O O . TRP A 1 252 ? -2.634 -6.069 2.120 1.00 92.00 252 TRP A O 1
ATOM 1935 N N . ILE A 1 253 ? -1.740 -4.399 0.915 1.00 93.31 253 ILE A N 1
ATOM 1936 C CA . ILE A 1 253 ? -2.388 -4.750 -0.365 1.00 93.31 253 ILE A CA 1
ATOM 1937 C C . ILE A 1 253 ? -2.044 -6.179 -0.795 1.00 93.31 253 ILE A C 1
ATOM 1939 O O . ILE A 1 253 ? -2.946 -6.958 -1.093 1.00 93.31 253 ILE A O 1
ATOM 1943 N N . LYS A 1 254 ? -0.759 -6.558 -0.768 1.00 93.31 254 LYS A N 1
ATOM 1944 C CA . LYS A 1 254 ? -0.322 -7.916 -1.135 1.00 93.31 254 LYS A CA 1
ATOM 1945 C C . LYS A 1 254 ? -0.949 -8.986 -0.236 1.00 93.31 254 LYS A C 1
ATOM 1947 O O . LYS A 1 254 ? -1.269 -10.083 -0.692 1.00 93.31 254 LYS A O 1
ATOM 1952 N N . ARG A 1 255 ? -1.127 -8.684 1.052 1.00 92.81 255 ARG A N 1
ATOM 1953 C CA . ARG A 1 255 ? -1.768 -9.602 2.002 1.00 92.81 255 ARG A CA 1
ATOM 1954 C C . ARG A 1 255 ? -3.265 -9.722 1.758 1.00 92.81 255 ARG A C 1
ATOM 1956 O O . ARG A 1 255 ? -3.768 -10.838 1.756 1.00 92.81 255 ARG A O 1
ATOM 1963 N N . VAL A 1 256 ? -3.946 -8.609 1.487 1.00 93.19 256 VAL A N 1
ATOM 1964 C CA . VAL A 1 256 ? -5.360 -8.621 1.087 1.00 93.19 256 VAL A CA 1
ATOM 1965 C C . VAL A 1 256 ? -5.542 -9.410 -0.205 1.00 93.19 256 VAL A C 1
ATOM 1967 O O . VAL A 1 256 ? -6.421 -10.256 -0.270 1.00 93.19 256 VAL A O 1
ATOM 1970 N N . TRP A 1 257 ? -4.676 -9.220 -1.200 1.00 94.00 257 TRP A N 1
ATOM 1971 C CA . TRP A 1 257 ? -4.708 -9.999 -2.439 1.00 94.00 257 TRP A CA 1
ATOM 1972 C C . TRP A 1 257 ? -4.599 -11.509 -2.178 1.00 94.00 257 TRP A C 1
ATOM 1974 O O . TRP A 1 257 ? -5.433 -12.265 -2.667 1.00 94.00 257 TRP A O 1
ATOM 1984 N N . LYS A 1 258 ? -3.676 -11.943 -1.305 1.00 93.62 258 LYS A N 1
ATOM 1985 C CA . LYS A 1 258 ? -3.592 -13.348 -0.860 1.00 93.62 258 LYS A CA 1
ATOM 1986 C C . LYS A 1 258 ? -4.903 -13.844 -0.241 1.00 93.62 258 LYS A C 1
ATOM 1988 O O . LYS A 1 258 ? -5.303 -14.984 -0.458 1.00 93.62 258 LYS A O 1
ATOM 1993 N N . GLU A 1 259 ? -5.533 -13.029 0.605 1.00 91.38 259 GLU A N 1
ATOM 1994 C CA . GLU A 1 259 ? -6.802 -13.375 1.256 1.00 91.38 259 GLU A CA 1
ATOM 1995 C C . GLU A 1 259 ? -7.938 -13.524 0.236 1.00 91.38 259 GLU A C 1
ATOM 1997 O O . GLU A 1 259 ? -8.708 -14.477 0.338 1.00 91.38 259 GLU A O 1
ATOM 2002 N N . LEU A 1 260 ? -8.015 -12.622 -0.746 1.00 92.25 260 LEU A N 1
ATOM 2003 C CA . LEU A 1 260 ? -9.020 -12.647 -1.809 1.00 92.25 260 LEU A CA 1
ATOM 2004 C C . LEU A 1 260 ? -8.870 -13.881 -2.706 1.00 92.25 260 LEU A C 1
ATOM 2006 O O . LEU A 1 260 ? -9.859 -14.577 -2.926 1.00 92.25 260 LEU A O 1
ATOM 2010 N N . GLU A 1 261 ? -7.643 -14.202 -3.126 1.00 92.12 261 GLU A N 1
ATOM 2011 C CA . GLU A 1 261 ? -7.333 -15.389 -3.936 1.00 92.12 261 GLU A CA 1
ATOM 2012 C C . GLU A 1 261 ? -7.756 -16.681 -3.219 1.00 92.12 261 GLU A C 1
ATOM 2014 O O . GLU A 1 261 ? -8.481 -17.510 -3.761 1.00 92.12 261 GLU A O 1
ATOM 2019 N N . ASN A 1 262 ? -7.383 -16.825 -1.941 1.00 90.75 262 ASN A N 1
ATOM 2020 C CA . ASN A 1 262 ? -7.733 -18.004 -1.141 1.00 90.75 262 ASN A CA 1
ATOM 2021 C C . ASN A 1 262 ? -9.248 -18.190 -0.955 1.00 90.75 262 ASN A C 1
ATOM 2023 O O . ASN A 1 262 ? -9.692 -19.288 -0.618 1.00 90.75 262 ASN A O 1
ATOM 2027 N N . MET A 1 263 ? -10.028 -17.116 -1.094 1.00 89.62 263 MET A N 1
ATOM 2028 C CA . MET A 1 263 ? -11.485 -17.132 -0.974 1.00 89.62 263 MET A CA 1
ATOM 2029 C C . MET A 1 263 ? -12.203 -17.130 -2.328 1.00 89.62 263 MET A C 1
ATOM 2031 O O . MET A 1 263 ? -13.433 -17.092 -2.326 1.00 89.62 263 MET A O 1
ATOM 2035 N N . ASP A 1 264 ? -11.470 -17.177 -3.447 1.00 91.62 264 ASP A N 1
ATOM 2036 C CA . ASP A 1 264 ? -12.017 -17.085 -4.808 1.00 91.62 264 ASP A CA 1
ATOM 2037 C C . ASP A 1 264 ? -12.866 -15.807 -5.007 1.00 91.62 264 ASP A C 1
ATOM 2039 O O . ASP A 1 264 ? -13.954 -15.815 -5.587 1.00 91.62 264 ASP A O 1
ATOM 2043 N N . ILE A 1 265 ? -12.395 -14.686 -4.441 1.00 91.56 265 ILE A N 1
ATOM 2044 C CA . ILE A 1 265 ? -13.049 -13.375 -4.531 1.00 91.56 265 ILE A CA 1
ATOM 2045 C C . ILE A 1 265 ? -12.313 -12.508 -5.548 1.00 91.56 265 ILE A C 1
ATOM 2047 O O . ILE A 1 265 ? -11.178 -12.093 -5.329 1.00 91.56 265 ILE A O 1
ATOM 2051 N N . TYR A 1 266 ? -13.017 -12.131 -6.610 1.00 89.12 266 TYR A N 1
ATOM 2052 C CA . TYR A 1 266 ? -12.481 -11.270 -7.660 1.00 89.12 266 TYR A CA 1
ATOM 2053 C C . TYR A 1 266 ? -12.825 -9.804 -7.397 1.00 89.12 266 TYR A C 1
ATOM 2055 O O . TYR A 1 266 ? -13.998 -9.426 -7.323 1.00 89.12 266 TYR A O 1
ATOM 2063 N N . VAL A 1 267 ? -11.794 -8.964 -7.290 1.00 88.06 267 VAL A N 1
ATOM 2064 C CA . VAL A 1 267 ? -11.920 -7.505 -7.191 1.00 88.06 267 VAL A CA 1
ATOM 2065 C C . VAL A 1 267 ? -11.189 -6.881 -8.370 1.00 88.06 267 VAL A C 1
ATOM 2067 O O . VAL A 1 267 ? -9.995 -7.092 -8.550 1.00 88.06 267 VAL A O 1
ATOM 2070 N N . ALA A 1 268 ? -11.900 -6.094 -9.174 1.00 85.12 268 ALA A N 1
ATOM 2071 C CA . ALA A 1 268 ? -11.287 -5.352 -10.264 1.00 85.12 268 ALA A CA 1
ATOM 2072 C C . ALA A 1 268 ? -10.804 -3.984 -9.768 1.00 85.12 268 ALA A C 1
ATOM 2074 O O . ALA A 1 268 ? -11.578 -3.205 -9.210 1.00 85.12 268 ALA A O 1
ATOM 2075 N N . PHE A 1 269 ? -9.530 -3.697 -10.003 1.00 81.06 269 PHE A N 1
ATOM 2076 C CA . PHE A 1 269 ? -8.949 -2.368 -9.906 1.00 81.06 269 PHE A CA 1
ATOM 2077 C C . PHE A 1 269 ? -8.811 -1.768 -11.308 1.00 81.06 269 PHE A C 1
ATOM 2079 O O . PHE A 1 269 ? -8.071 -2.293 -12.140 1.00 81.06 269 PHE A O 1
ATOM 2086 N N . ASP A 1 270 ? -9.558 -0.699 -11.570 1.00 78.44 270 ASP A N 1
ATOM 2087 C CA . ASP A 1 270 ? -9.463 0.060 -12.816 1.00 78.44 270 ASP A CA 1
ATOM 2088 C C . ASP A 1 270 ? -8.343 1.091 -12.664 1.00 78.44 270 ASP A C 1
ATOM 2090 O O . ASP A 1 270 ? -8.494 2.094 -11.967 1.00 78.44 270 ASP A O 1
ATOM 2094 N N . SER A 1 271 ? -7.191 0.767 -13.238 1.00 73.31 271 SER A N 1
ATOM 2095 C CA . SER A 1 271 ? -5.963 1.548 -13.157 1.00 73.31 271 SER A CA 1
ATOM 2096 C C . SER A 1 271 ? -5.499 1.905 -14.557 1.00 73.31 271 SER A C 1
ATOM 2098 O O . SER A 1 271 ? -5.754 1.136 -15.492 1.00 73.31 271 SER A O 1
ATOM 2100 N N . PRO A 1 272 ? -4.746 2.999 -14.720 1.00 80.25 272 PRO A N 1
ATOM 2101 C CA . PRO A 1 272 ? -4.051 3.270 -15.965 1.00 80.25 272 PRO A CA 1
ATOM 2102 C C . PRO A 1 272 ? -3.187 2.067 -16.356 1.00 80.25 272 PRO A C 1
ATOM 2104 O O . PRO A 1 272 ? -2.389 1.556 -15.565 1.00 80.25 272 PRO A O 1
ATOM 2107 N N . ALA A 1 273 ? -3.370 1.579 -17.580 1.00 82.38 273 ALA A N 1
ATOM 2108 C CA . ALA A 1 273 ? -2.523 0.529 -18.127 1.00 82.38 273 ALA A CA 1
ATOM 2109 C C . ALA A 1 273 ? -1.093 1.056 -18.317 1.00 82.38 273 ALA A C 1
ATOM 2111 O O . ALA A 1 273 ? -0.897 2.252 -18.521 1.00 82.38 273 ALA A O 1
ATOM 2112 N N . LEU A 1 274 ? -0.101 0.162 -18.309 1.00 87.88 274 LEU A N 1
ATOM 2113 C CA . LEU A 1 274 ? 1.259 0.498 -18.729 1.00 87.88 274 LEU A CA 1
ATOM 2114 C C . LEU A 1 274 ? 1.290 0.546 -20.270 1.00 87.88 274 LEU A C 1
ATOM 2116 O O . LEU A 1 274 ? 1.231 -0.514 -20.897 1.00 87.88 274 LEU A O 1
ATOM 2120 N N . PRO A 1 275 ? 1.326 1.730 -20.915 1.00 87.50 275 PRO A N 1
ATOM 2121 C CA . PRO A 1 275 ? 1.309 1.818 -22.368 1.00 87.50 275 PRO A CA 1
ATOM 2122 C C . PRO A 1 275 ? 2.545 1.173 -22.998 1.00 87.50 275 PRO A C 1
ATOM 2124 O O . PRO A 1 275 ? 3.682 1.404 -22.584 1.00 87.50 275 PRO A O 1
ATOM 2127 N N . LEU A 1 276 ? 2.301 0.425 -24.071 1.00 90.12 276 LEU A N 1
ATOM 2128 C CA . LEU A 1 276 ? 3.336 -0.043 -24.986 1.00 90.12 276 LEU A CA 1
ATOM 2129 C C . LEU A 1 276 ? 3.872 1.129 -25.819 1.00 90.12 276 LEU A C 1
ATOM 2131 O O . LEU A 1 276 ? 3.109 2.017 -26.207 1.00 90.12 276 LEU A O 1
ATOM 2135 N N . GLN A 1 277 ? 5.171 1.133 -26.126 1.00 86.62 277 GLN A N 1
ATOM 2136 C CA . GLN A 1 277 ? 5.792 2.260 -26.835 1.00 86.62 277 GLN A CA 1
ATOM 2137 C C . GLN A 1 277 ? 5.627 2.184 -28.351 1.00 86.62 277 GLN A C 1
ATOM 2139 O O . GLN A 1 277 ? 5.640 3.210 -29.034 1.00 86.62 277 GLN A O 1
ATOM 2144 N N . CYS A 1 278 ? 5.473 0.978 -28.898 1.00 86.19 278 CYS A N 1
ATOM 2145 C CA . CYS A 1 278 ? 5.279 0.774 -30.325 1.00 86.19 278 CYS A CA 1
ATOM 2146 C C . CYS A 1 278 ? 4.418 -0.459 -30.634 1.00 86.19 278 CYS A C 1
ATOM 2148 O O . CYS A 1 278 ? 4.047 -1.241 -29.759 1.00 86.19 278 CYS A O 1
ATOM 2150 N N . VAL A 1 279 ? 4.057 -0.610 -31.910 1.00 87.75 279 VAL A N 1
ATOM 2151 C CA . VAL A 1 279 ? 3.272 -1.754 -32.387 1.00 87.75 279 VAL A CA 1
ATOM 2152 C C . VAL A 1 279 ? 4.139 -3.013 -32.353 1.00 87.75 279 VAL A C 1
ATOM 2154 O O . VAL A 1 279 ? 5.181 -3.054 -33.002 1.00 87.75 279 VAL A O 1
ATOM 2157 N N . GLY A 1 280 ? 3.673 -4.045 -31.645 1.00 86.06 280 GLY A N 1
ATOM 2158 C CA . GLY A 1 280 ? 4.403 -5.308 -31.474 1.00 86.06 280 GLY A CA 1
ATOM 2159 C C . GLY A 1 280 ? 5.398 -5.308 -30.313 1.00 86.06 280 GLY A C 1
ATOM 2160 O O . GLY A 1 280 ? 6.149 -6.267 -30.170 1.00 86.06 280 GLY A O 1
ATOM 2161 N N . ASP A 1 281 ? 5.405 -4.250 -29.503 1.00 91.94 281 ASP A N 1
ATOM 2162 C CA . ASP A 1 281 ? 6.120 -4.226 -28.231 1.00 91.94 281 ASP A CA 1
ATOM 2163 C C . ASP A 1 281 ? 5.422 -5.112 -27.191 1.00 91.94 281 ASP A C 1
ATOM 2165 O O . ASP A 1 281 ? 4.246 -5.456 -27.332 1.00 91.94 281 ASP A O 1
ATOM 2169 N N . ALA A 1 282 ? 6.144 -5.447 -26.130 1.00 92.69 282 ALA A N 1
ATOM 2170 C CA . ALA A 1 282 ? 5.636 -6.254 -25.031 1.00 92.69 282 ALA A CA 1
ATOM 2171 C C . ALA A 1 282 ? 6.184 -5.750 -23.696 1.00 92.69 282 ALA A C 1
ATOM 2173 O O . ALA A 1 282 ? 7.252 -5.132 -23.635 1.00 92.69 282 ALA A O 1
ATOM 2174 N N . LEU A 1 283 ? 5.464 -6.037 -22.613 1.00 94.38 283 LEU A N 1
ATOM 2175 C CA . LEU A 1 283 ? 5.969 -5.803 -21.265 1.00 94.38 283 LEU A CA 1
ATOM 2176 C C . LEU A 1 283 ? 7.034 -6.845 -20.927 1.00 94.38 283 LEU A C 1
ATOM 2178 O O . LEU A 1 283 ? 6.861 -8.037 -21.176 1.00 94.38 283 LEU A O 1
ATOM 2182 N N . LEU A 1 284 ? 8.135 -6.401 -20.321 1.00 94.31 284 LEU A N 1
ATOM 2183 C CA . LEU A 1 284 ? 9.276 -7.271 -20.016 1.00 94.31 284 LEU A CA 1
ATOM 2184 C C . LEU A 1 284 ? 8.884 -8.457 -19.134 1.00 94.31 284 LEU A C 1
ATOM 2186 O O . LEU A 1 284 ? 9.328 -9.575 -19.374 1.00 94.31 284 LEU A O 1
ATOM 2190 N N . VAL A 1 285 ? 8.036 -8.221 -18.132 1.00 93.44 285 VAL A N 1
ATOM 2191 C CA . VAL A 1 285 ? 7.616 -9.266 -17.190 1.00 93.44 285 VAL A CA 1
ATOM 2192 C C . VAL A 1 285 ? 6.763 -10.325 -17.880 1.00 93.44 285 VAL A C 1
ATOM 2194 O O . VAL A 1 285 ? 6.948 -11.507 -17.614 1.00 93.44 285 VAL A O 1
ATOM 2197 N N . GLU A 1 286 ? 5.893 -9.932 -18.809 1.00 92.94 286 GLU A N 1
ATOM 2198 C CA . GLU A 1 286 ? 5.095 -10.878 -19.598 1.00 92.94 286 GLU A CA 1
ATOM 2199 C C . GLU A 1 286 ? 5.987 -11.744 -20.486 1.00 92.94 286 GLU A C 1
ATOM 2201 O O . GLU A 1 286 ? 5.858 -12.963 -20.470 1.00 92.94 286 GLU A O 1
ATOM 2206 N N . VAL A 1 287 ? 6.995 -11.146 -21.129 1.00 94.06 287 VAL A N 1
ATOM 2207 C CA . VAL A 1 287 ? 8.000 -11.900 -21.893 1.00 94.06 287 VAL A CA 1
ATOM 2208 C C . VAL A 1 287 ? 8.764 -12.889 -21.003 1.00 94.06 287 VAL A C 1
ATOM 2210 O O . VAL A 1 287 ? 9.026 -14.014 -21.419 1.00 94.06 287 VAL A O 1
ATOM 2213 N N . PHE A 1 288 ? 9.128 -12.511 -19.773 1.00 93.88 288 PHE A N 1
ATOM 2214 C CA . PHE A 1 288 ? 9.814 -13.425 -18.849 1.00 93.88 288 PHE A CA 1
ATOM 2215 C C . PHE A 1 288 ? 8.918 -14.580 -18.389 1.00 93.88 288 PHE A C 1
ATOM 2217 O O . PHE A 1 288 ? 9.409 -15.698 -18.226 1.00 93.88 288 PHE A O 1
ATOM 2224 N N . MET A 1 289 ? 7.622 -14.326 -18.202 1.00 91.69 289 MET A N 1
ATOM 2225 C CA . MET A 1 289 ? 6.641 -15.362 -17.873 1.00 91.69 289 MET A CA 1
ATOM 2226 C C . MET A 1 289 ? 6.417 -16.317 -19.052 1.00 91.69 289 MET A C 1
ATOM 2228 O O . MET A 1 289 ? 6.411 -17.528 -18.844 1.00 91.69 289 MET A O 1
ATOM 2232 N N . ASP A 1 290 ? 6.337 -15.801 -20.282 1.00 93.25 290 ASP A N 1
ATOM 2233 C CA . ASP A 1 290 ? 6.213 -16.606 -21.507 1.00 93.25 290 ASP A CA 1
ATOM 2234 C C . ASP A 1 290 ? 7.444 -17.493 -21.762 1.00 93.25 290 ASP A C 1
ATOM 2236 O O . ASP A 1 290 ? 7.348 -18.548 -22.388 1.00 93.25 290 ASP A O 1
ATOM 2240 N N . LEU A 1 291 ? 8.614 -17.079 -21.264 1.00 93.62 291 LEU A N 1
ATOM 2241 C CA . LEU A 1 291 ? 9.851 -17.865 -21.286 1.00 93.62 291 LEU A CA 1
ATOM 2242 C C . LEU A 1 291 ? 9.944 -18.895 -20.145 1.00 93.62 291 LEU A C 1
ATOM 2244 O O . LEU A 1 291 ? 10.965 -19.574 -20.037 1.00 93.62 291 LEU A O 1
ATOM 2248 N N . GLU A 1 292 ? 8.912 -19.004 -19.301 1.00 92.00 292 GLU A N 1
ATOM 2249 C CA . GLU A 1 292 ? 8.823 -19.935 -18.168 1.00 92.00 292 GLU A CA 1
ATOM 2250 C C . GLU A 1 292 ? 10.029 -19.849 -17.212 1.00 92.00 292 GLU A C 1
ATOM 2252 O O . GLU A 1 292 ? 10.522 -20.848 -16.677 1.00 92.00 292 GLU A O 1
ATOM 2257 N N . VAL A 1 293 ? 10.529 -18.630 -16.987 1.00 92.31 293 VAL A N 1
ATOM 2258 C CA . VAL A 1 293 ? 11.630 -18.380 -16.050 1.00 92.31 293 VAL A CA 1
ATOM 2259 C C . VAL A 1 293 ? 11.194 -18.752 -14.627 1.00 92.31 293 VAL A C 1
ATOM 2261 O O . VAL A 1 293 ? 10.059 -18.503 -14.217 1.00 92.31 293 VAL A O 1
ATOM 2264 N N . ASN A 1 294 ? 12.095 -19.354 -13.844 1.00 93.00 294 ASN A N 1
ATOM 2265 C CA . ASN A 1 294 ? 11.781 -19.712 -12.461 1.00 93.00 294 ASN A CA 1
ATOM 2266 C C . ASN A 1 294 ? 11.520 -18.462 -11.591 1.00 93.00 294 ASN A C 1
ATOM 2268 O O . ASN A 1 294 ? 11.938 -17.353 -11.914 1.00 93.00 294 ASN A O 1
ATOM 2272 N N . GLN A 1 295 ? 10.842 -18.648 -10.457 1.00 90.88 295 GLN A N 1
ATOM 2273 C CA . GLN A 1 295 ? 10.407 -17.549 -9.583 1.00 90.88 295 GLN A CA 1
ATOM 2274 C C . GLN A 1 295 ? 11.566 -16.710 -9.011 1.00 90.88 295 GLN A C 1
ATOM 2276 O O . GLN A 1 295 ? 11.418 -15.499 -8.849 1.00 90.88 295 GLN A O 1
ATOM 2281 N N . ASP A 1 296 ? 12.716 -17.326 -8.723 1.00 90.69 296 ASP A N 1
ATOM 2282 C CA . ASP A 1 296 ? 13.878 -16.617 -8.174 1.00 90.69 296 ASP A CA 1
ATOM 2283 C C . ASP A 1 296 ? 14.534 -15.726 -9.237 1.00 90.69 296 ASP A C 1
ATOM 2285 O O . ASP A 1 296 ? 14.804 -14.550 -8.990 1.00 90.69 296 ASP A O 1
ATOM 2289 N N . ASP A 1 297 ? 14.734 -16.254 -10.442 1.00 92.44 297 ASP A N 1
ATOM 2290 C CA . ASP A 1 297 ? 15.270 -15.511 -11.579 1.00 92.44 297 ASP A CA 1
ATOM 2291 C C . ASP A 1 297 ? 14.288 -14.424 -12.033 1.00 92.44 297 ASP A C 1
ATOM 2293 O O . ASP A 1 297 ? 14.707 -13.303 -12.312 1.00 92.44 297 ASP A O 1
ATOM 2297 N N . LEU A 1 298 ? 12.978 -14.698 -12.026 1.00 92.69 298 LEU A N 1
ATOM 2298 C CA . LEU A 1 298 ? 11.936 -13.712 -12.329 1.00 92.69 298 LEU A CA 1
ATOM 2299 C C . LEU A 1 298 ? 11.989 -12.529 -11.351 1.00 92.69 298 LEU A C 1
ATOM 2301 O O . LEU A 1 298 ? 11.897 -11.372 -11.762 1.00 92.69 298 LEU A O 1
ATOM 2305 N N . LYS A 1 299 ? 12.210 -12.806 -10.060 1.00 91.38 299 LYS A N 1
ATOM 2306 C CA . LYS A 1 299 ? 12.409 -11.780 -9.030 1.00 91.38 299 LYS A CA 1
ATOM 2307 C C . LYS A 1 299 ? 13.638 -10.914 -9.322 1.00 91.38 299 LYS A C 1
ATOM 2309 O O . LYS A 1 299 ? 13.548 -9.688 -9.262 1.00 91.38 299 LYS A O 1
ATOM 2314 N N . TRP A 1 300 ? 14.770 -11.533 -9.667 1.00 90.75 300 TRP A N 1
ATOM 2315 C CA . TRP A 1 300 ? 15.999 -10.813 -10.022 1.00 90.75 300 TRP A CA 1
ATOM 2316 C C . TRP A 1 300 ? 15.841 -9.977 -11.291 1.00 90.75 300 TRP A C 1
ATOM 2318 O O . TRP A 1 300 ? 16.237 -8.812 -11.309 1.00 90.75 300 TRP A O 1
ATOM 2328 N N . LEU A 1 301 ? 15.216 -10.533 -12.329 1.00 92.31 301 LEU A N 1
ATOM 2329 C CA . LEU A 1 301 ? 14.911 -9.818 -13.565 1.00 92.31 301 LEU A CA 1
ATOM 2330 C C . LEU A 1 301 ? 14.004 -8.617 -13.300 1.00 92.31 301 LEU A C 1
ATOM 2332 O O . LEU A 1 301 ? 14.252 -7.539 -13.841 1.00 92.31 301 LEU A O 1
ATOM 2336 N N . ASN A 1 302 ? 13.002 -8.762 -12.428 1.00 92.06 302 ASN A N 1
ATOM 2337 C CA . ASN A 1 302 ? 12.141 -7.653 -12.038 1.00 92.06 302 ASN A CA 1
ATOM 2338 C C . ASN A 1 302 ? 12.909 -6.554 -11.292 1.00 92.06 302 ASN A C 1
ATOM 2340 O O . ASN A 1 302 ? 12.674 -5.373 -11.530 1.00 92.06 302 ASN A O 1
ATOM 2344 N N . TRP A 1 303 ? 13.881 -6.902 -10.447 1.00 90.31 303 TRP A N 1
ATOM 2345 C CA . TRP A 1 303 ? 14.744 -5.894 -9.826 1.00 90.31 303 TRP A CA 1
ATOM 2346 C C . TRP A 1 303 ? 15.652 -5.192 -10.819 1.00 90.31 303 TRP A C 1
ATOM 2348 O O . TRP A 1 303 ? 15.759 -3.971 -10.759 1.00 90.31 303 TRP A O 1
ATOM 2358 N N . CYS A 1 304 ? 16.261 -5.918 -11.759 1.00 90.62 304 CYS A N 1
ATOM 2359 C CA . CYS A 1 304 ? 17.026 -5.296 -12.838 1.00 90.62 304 CYS A CA 1
ATOM 2360 C C . CYS A 1 304 ? 16.140 -4.345 -13.650 1.00 90.62 304 CYS A C 1
ATOM 2362 O O . CYS A 1 304 ? 16.536 -3.213 -13.919 1.00 90.62 304 CYS A O 1
ATOM 2364 N N . ARG A 1 305 ? 14.918 -4.774 -13.978 1.00 91.94 305 ARG A N 1
ATOM 2365 C CA . ARG A 1 305 ? 13.905 -3.974 -14.668 1.00 91.94 305 ARG A CA 1
ATOM 2366 C C . ARG A 1 305 ? 13.575 -2.693 -13.900 1.00 91.94 305 ARG A C 1
ATOM 2368 O O . ARG A 1 305 ? 13.637 -1.608 -14.475 1.00 91.94 305 ARG A O 1
ATOM 2375 N N . MET A 1 306 ? 13.265 -2.811 -12.609 1.00 91.88 306 MET A N 1
ATOM 2376 C CA . MET A 1 306 ? 12.973 -1.669 -11.746 1.00 91.88 306 MET A CA 1
ATOM 2377 C C . MET A 1 306 ? 14.178 -0.730 -11.644 1.00 91.88 306 MET A C 1
ATOM 2379 O O . MET A 1 306 ? 14.024 0.484 -11.756 1.00 91.88 306 MET A O 1
ATOM 2383 N N . PHE A 1 307 ? 15.386 -1.275 -11.463 1.00 90.31 307 PHE A N 1
ATOM 2384 C CA . PHE A 1 307 ? 16.610 -0.483 -11.360 1.00 90.31 307 PHE A CA 1
ATOM 2385 C C . PHE A 1 307 ? 16.894 0.289 -12.650 1.00 90.31 307 PHE A C 1
ATOM 2387 O O . PHE A 1 307 ? 17.265 1.460 -12.587 1.00 90.31 307 PHE A O 1
ATOM 2394 N N . LEU A 1 308 ? 16.700 -0.346 -13.808 1.00 90.75 308 LEU A N 1
ATOM 2395 C CA . LEU A 1 308 ? 16.845 0.273 -15.127 1.00 90.75 308 LEU A CA 1
ATOM 2396 C C . LEU A 1 308 ? 15.688 1.211 -15.487 1.00 90.75 308 LEU A C 1
ATOM 2398 O O . LEU A 1 308 ? 15.812 1.946 -16.461 1.00 90.75 308 LEU A O 1
ATOM 2402 N N . GLN A 1 309 ? 14.602 1.209 -14.709 1.00 92.06 309 GLN A N 1
ATOM 2403 C CA . GLN A 1 309 ? 13.388 1.980 -14.972 1.00 92.06 309 GLN A CA 1
ATOM 2404 C C . GLN A 1 309 ? 12.738 1.642 -16.326 1.00 92.06 309 GLN A C 1
ATOM 2406 O O . GLN A 1 309 ? 12.249 2.523 -17.032 1.00 92.06 309 GLN A O 1
ATOM 2411 N N . ALA A 1 310 ? 12.725 0.354 -16.680 1.00 91.75 310 ALA A N 1
ATOM 2412 C CA . ALA A 1 310 ? 12.202 -0.160 -17.946 1.00 91.75 310 ALA A CA 1
ATOM 2413 C C . ALA A 1 310 ? 10.872 -0.907 -17.743 1.00 91.75 310 ALA A C 1
ATOM 2415 O O . ALA A 1 310 ? 10.743 -1.702 -16.819 1.00 91.75 310 ALA A O 1
ATOM 2416 N N . CYS A 1 311 ? 9.870 -0.707 -18.596 1.00 91.62 311 CYS A N 1
ATOM 2417 C CA . CYS A 1 311 ? 8.625 -1.497 -18.557 1.00 91.62 311 CYS A CA 1
ATOM 2418 C C . CYS A 1 311 ? 8.484 -2.403 -19.779 1.00 91.62 311 CYS A C 1
ATOM 2420 O O . CYS A 1 311 ? 8.024 -3.538 -19.665 1.00 91.62 311 CYS A O 1
ATOM 2422 N N . THR A 1 312 ? 8.906 -1.904 -20.934 1.00 93.56 312 THR A N 1
ATOM 2423 C CA . THR A 1 312 ? 8.711 -2.522 -22.245 1.00 93.56 312 THR A CA 1
ATOM 2424 C C . THR A 1 312 ? 10.018 -3.058 -22.812 1.00 93.56 312 THR A C 1
ATOM 2426 O O . THR A 1 312 ? 11.104 -2.677 -22.369 1.00 93.56 312 THR A O 1
ATOM 2429 N N . VAL A 1 313 ? 9.945 -3.933 -23.815 1.00 92.56 313 VAL A N 1
ATOM 2430 C CA . VAL A 1 313 ? 11.143 -4.400 -24.529 1.00 92.56 313 VAL A CA 1
ATOM 2431 C C . VAL A 1 313 ? 11.843 -3.224 -25.214 1.00 92.56 313 VAL A C 1
ATOM 2433 O O . VAL A 1 313 ? 13.073 -3.139 -25.165 1.00 92.56 313 VAL A O 1
ATOM 2436 N N . SER A 1 314 ? 11.077 -2.274 -25.765 1.00 90.94 314 SER A N 1
ATOM 2437 C CA . SER A 1 314 ? 11.600 -1.042 -26.381 1.00 90.94 314 SER A CA 1
ATOM 2438 C C . SER A 1 314 ? 12.538 -0.237 -25.473 1.00 90.94 314 SER A C 1
ATOM 2440 O O . SER A 1 314 ? 13.478 0.385 -25.972 1.00 90.94 314 SER A O 1
ATOM 2442 N N . ASP A 1 315 ? 12.339 -0.285 -24.151 1.00 89.88 315 ASP A N 1
ATOM 2443 C CA . ASP A 1 315 ? 13.166 0.449 -23.185 1.00 89.88 315 ASP A CA 1
ATOM 2444 C C . ASP A 1 315 ? 14.620 -0.039 -23.144 1.00 89.88 315 ASP A C 1
ATOM 2446 O O . ASP A 1 315 ? 15.537 0.737 -22.869 1.00 89.88 315 ASP A O 1
ATOM 2450 N N . ILE A 1 316 ? 14.853 -1.324 -23.424 1.00 91.12 316 ILE A N 1
ATOM 2451 C CA . ILE A 1 316 ? 16.171 -1.952 -23.265 1.00 91.12 316 ILE A CA 1
ATOM 2452 C C . ILE A 1 316 ? 16.856 -2.280 -24.591 1.00 91.12 316 ILE A C 1
ATOM 2454 O O . ILE A 1 316 ? 18.038 -2.631 -24.586 1.00 91.12 316 ILE A O 1
ATOM 2458 N N . VAL A 1 317 ? 16.162 -2.167 -25.725 1.00 91.00 317 VAL A N 1
ATOM 2459 C CA . VAL A 1 317 ? 16.714 -2.474 -27.054 1.00 91.00 317 VAL A CA 1
ATOM 2460 C C . VAL A 1 317 ? 17.203 -1.229 -27.794 1.00 91.00 317 VAL A C 1
ATOM 2462 O O . VAL A 1 317 ? 16.891 -0.082 -27.463 1.00 91.00 317 VAL A O 1
ATOM 2465 N N . THR A 1 318 ? 18.057 -1.442 -28.789 1.00 88.25 318 THR A N 1
ATOM 2466 C CA . THR A 1 318 ? 18.506 -0.403 -29.718 1.00 88.25 318 THR A CA 1
ATOM 2467 C C . THR A 1 318 ? 17.331 0.148 -30.529 1.00 88.25 318 THR A C 1
ATOM 2469 O O . THR A 1 318 ? 16.305 -0.507 -30.676 1.00 88.25 318 THR A O 1
ATOM 2472 N N . ALA A 1 319 ? 17.467 1.355 -31.088 1.00 84.81 319 ALA A N 1
ATOM 2473 C CA . ALA A 1 319 ? 16.388 2.010 -31.841 1.00 84.81 319 ALA A CA 1
ATOM 2474 C C . ALA A 1 319 ? 15.915 1.223 -33.084 1.00 84.81 319 ALA A C 1
ATOM 2476 O O . ALA A 1 319 ? 14.823 1.464 -33.585 1.00 84.81 319 ALA A O 1
ATOM 2477 N N . ASP A 1 320 ? 16.731 0.295 -33.592 1.00 86.00 320 ASP A N 1
ATOM 2478 C CA . ASP A 1 320 ? 16.373 -0.631 -34.670 1.00 86.00 320 ASP A CA 1
ATOM 2479 C C . ASP A 1 320 ? 15.735 -1.944 -34.170 1.00 86.00 320 ASP A C 1
ATOM 2481 O O . ASP A 1 320 ? 15.366 -2.784 -34.989 1.00 86.00 320 ASP A O 1
ATOM 2485 N N . GLY A 1 321 ? 15.618 -2.139 -32.850 1.00 85.62 321 GLY A N 1
ATOM 2486 C CA . GLY A 1 321 ? 14.992 -3.296 -32.204 1.00 85.62 321 GLY A CA 1
ATOM 2487 C C . GLY A 1 321 ? 15.773 -4.607 -32.324 1.00 85.62 321 GLY A C 1
ATOM 2488 O O . GLY A 1 321 ? 15.237 -5.666 -32.013 1.00 85.62 321 GLY A O 1
ATOM 2489 N N . ARG A 1 322 ? 17.023 -4.575 -32.808 1.00 88.25 322 ARG A N 1
ATOM 2490 C CA . ARG A 1 322 ? 17.782 -5.795 -33.146 1.00 88.25 322 ARG A CA 1
ATOM 2491 C C . ARG A 1 322 ? 18.646 -6.331 -32.016 1.00 88.25 322 ARG A C 1
ATOM 2493 O O . ARG A 1 322 ? 18.925 -7.527 -31.989 1.00 88.25 322 ARG A O 1
ATOM 2500 N N . CYS A 1 323 ? 19.095 -5.459 -31.121 1.00 90.19 323 CYS A N 1
ATOM 2501 C CA . CYS A 1 323 ? 20.032 -5.802 -30.061 1.00 90.19 323 CYS A CA 1
ATOM 2502 C C . CYS A 1 323 ? 19.588 -5.184 -28.736 1.00 90.19 323 CYS A C 1
ATOM 2504 O O . CYS A 1 323 ? 19.047 -4.082 -28.705 1.00 90.19 323 CYS A O 1
ATOM 2506 N N . ILE A 1 324 ? 19.891 -5.852 -27.624 1.00 90.81 324 ILE A N 1
ATOM 2507 C CA . ILE A 1 324 ? 19.799 -5.238 -26.294 1.00 90.81 324 ILE A CA 1
ATOM 2508 C C . ILE A 1 324 ? 20.911 -4.186 -26.178 1.00 90.81 324 ILE A C 1
ATOM 2510 O O . ILE A 1 324 ? 22.052 -4.430 -26.583 1.00 90.81 324 ILE A O 1
ATOM 2514 N N . ARG A 1 325 ? 20.596 -3.005 -25.638 1.00 89.88 325 ARG A N 1
ATOM 2515 C CA . ARG A 1 325 ? 21.579 -1.943 -25.400 1.00 89.88 325 ARG A CA 1
ATOM 2516 C C . ARG A 1 325 ? 22.666 -2.442 -24.453 1.00 89.88 325 ARG A C 1
ATOM 2518 O O . ARG A 1 325 ? 22.396 -3.091 -23.443 1.00 89.88 325 ARG A O 1
ATOM 2525 N N . GLN A 1 326 ? 23.909 -2.064 -24.739 1.00 88.69 326 GLN A N 1
ATOM 2526 C CA . GLN A 1 326 ? 25.052 -2.450 -23.911 1.00 88.69 326 GLN A CA 1
ATOM 2527 C C . GLN A 1 326 ? 24.937 -1.936 -22.466 1.00 88.69 326 GLN A C 1
ATOM 2529 O O . GLN A 1 326 ? 25.413 -2.616 -21.559 1.00 88.69 326 GLN A O 1
ATOM 2534 N N . SER A 1 327 ? 24.315 -0.768 -22.263 1.00 88.44 327 SER A N 1
ATOM 2535 C CA . SER A 1 327 ? 24.034 -0.191 -20.943 1.00 88.44 327 SER A CA 1
ATOM 2536 C C . SER A 1 327 ? 23.049 -1.053 -20.156 1.00 88.44 327 SER A C 1
ATOM 2538 O O . SER A 1 327 ? 23.377 -1.498 -19.061 1.00 88.44 327 SER A O 1
ATOM 2540 N N . ALA A 1 328 ? 21.903 -1.393 -20.754 1.00 88.38 328 ALA A N 1
ATOM 2541 C CA . ALA A 1 328 ? 20.908 -2.275 -20.146 1.00 88.38 328 ALA A CA 1
ATOM 2542 C C . ALA A 1 328 ? 21.508 -3.647 -19.794 1.00 88.38 328 ALA A C 1
ATOM 2544 O O . ALA A 1 328 ? 21.334 -4.128 -18.679 1.00 88.38 328 ALA A O 1
ATOM 2545 N N . TRP A 1 329 ? 22.306 -4.233 -20.696 1.00 88.81 329 TRP A N 1
ATOM 2546 C CA . TRP A 1 329 ? 22.995 -5.504 -20.443 1.00 88.81 329 TRP A CA 1
ATOM 2547 C C . TRP A 1 329 ? 23.995 -5.441 -19.277 1.00 88.81 329 TRP A C 1
ATOM 2549 O O . TRP A 1 329 ? 24.214 -6.432 -18.586 1.00 88.81 329 TRP A O 1
ATOM 2559 N N . ARG A 1 330 ? 24.629 -4.284 -19.057 1.00 89.00 330 ARG A N 1
ATOM 2560 C CA . ARG A 1 330 ? 25.568 -4.062 -17.944 1.00 89.00 330 ARG A CA 1
ATOM 2561 C C . ARG A 1 330 ? 24.886 -3.623 -16.649 1.00 89.00 330 ARG A C 1
ATOM 2563 O O . ARG A 1 330 ? 25.574 -3.506 -15.640 1.00 89.00 330 ARG A O 1
ATOM 2570 N N . GLY A 1 331 ? 23.574 -3.383 -16.664 1.00 86.56 331 GLY A N 1
ATOM 2571 C CA . GLY A 1 331 ? 22.862 -2.815 -15.521 1.00 86.56 331 GLY A CA 1
ATOM 2572 C C . GLY A 1 331 ? 23.184 -1.336 -15.293 1.00 86.56 331 GLY A C 1
ATOM 2573 O O . GLY A 1 331 ? 23.198 -0.879 -14.158 1.00 86.56 331 GLY A O 1
ATOM 2574 N N . GLU A 1 332 ? 23.483 -0.579 -16.349 1.00 88.25 332 GLU A N 1
ATOM 2575 C CA . GLU A 1 332 ? 23.742 0.861 -16.280 1.00 88.25 332 GLU A CA 1
ATOM 2576 C C . GLU A 1 332 ? 22.481 1.637 -16.688 1.00 88.25 332 GLU A C 1
ATOM 2578 O O . GLU A 1 332 ? 21.939 1.421 -17.776 1.00 88.25 332 GLU A O 1
ATOM 2583 N N . ARG A 1 333 ? 22.018 2.560 -15.830 1.00 84.06 333 ARG A N 1
ATOM 2584 C CA . ARG A 1 333 ? 20.868 3.428 -16.138 1.00 84.06 333 ARG A CA 1
ATOM 2585 C C . ARG A 1 333 ? 21.174 4.320 -17.339 1.00 84.06 333 ARG A C 1
ATOM 2587 O O . ARG A 1 333 ? 22.237 4.939 -17.405 1.00 84.06 333 ARG A O 1
ATOM 2594 N N . ASP A 1 334 ? 20.216 4.426 -18.255 1.00 74.94 334 ASP A N 1
ATOM 2595 C CA . ASP A 1 334 ? 20.315 5.349 -19.381 1.00 74.94 334 ASP A CA 1
ATOM 2596 C C . ASP A 1 334 ? 20.127 6.791 -18.878 1.00 74.94 334 ASP A C 1
ATOM 2598 O O . ASP A 1 334 ? 19.100 7.144 -18.306 1.00 74.94 334 ASP A O 1
ATOM 2602 N N . GLY A 1 335 ? 21.146 7.636 -19.047 1.00 70.31 335 GLY A N 1
ATOM 2603 C CA . GLY A 1 335 ? 21.078 9.046 -18.652 1.00 70.31 335 GLY A CA 1
ATOM 2604 C C . GLY A 1 335 ? 20.269 9.920 -19.616 1.00 70.31 335 GLY A C 1
ATOM 2605 O O . GLY A 1 335 ? 19.968 11.068 -19.286 1.00 70.31 335 GLY A O 1
ATOM 2606 N N . ILE A 1 336 ? 19.950 9.404 -20.808 1.00 72.00 336 ILE A N 1
ATOM 2607 C CA . ILE A 1 336 ? 19.274 10.133 -21.887 1.00 72.00 336 ILE A CA 1
ATOM 2608 C C . ILE A 1 336 ? 17.769 9.867 -21.844 1.00 72.00 336 ILE A C 1
ATOM 2610 O O . ILE A 1 336 ? 16.974 10.801 -21.957 1.00 72.00 336 ILE A O 1
ATOM 2614 N N . HIS A 1 337 ? 17.372 8.609 -21.654 1.00 70.88 337 HIS A N 1
ATOM 2615 C CA . HIS A 1 337 ? 15.968 8.233 -21.524 1.00 70.88 337 HIS A CA 1
ATOM 2616 C C . HIS A 1 337 ? 15.528 8.280 -20.065 1.00 70.88 337 HIS A C 1
ATOM 2618 O O . HIS A 1 337 ? 16.011 7.521 -19.232 1.00 70.88 337 HIS A O 1
ATOM 2624 N N . ARG A 1 338 ? 14.572 9.161 -19.762 1.00 78.12 338 ARG A N 1
ATOM 2625 C CA . ARG A 1 338 ? 13.876 9.164 -18.475 1.00 78.12 338 ARG A CA 1
ATOM 2626 C C . ARG A 1 338 ? 12.519 8.507 -18.638 1.00 78.12 338 ARG A C 1
ATOM 2628 O O . ARG A 1 338 ? 11.749 8.902 -19.511 1.00 78.12 338 ARG A O 1
ATOM 2635 N N . SER A 1 339 ? 12.236 7.544 -17.772 1.00 85.38 339 SER A N 1
ATOM 2636 C CA . SER A 1 339 ? 10.900 6.978 -17.652 1.00 85.38 339 SER A CA 1
ATOM 2637 C C . SER A 1 339 ? 9.876 8.069 -17.289 1.00 85.38 339 SER A C 1
ATOM 2639 O O . SER A 1 339 ? 10.200 8.950 -16.487 1.00 85.38 339 SER A O 1
ATOM 2641 N N . PRO A 1 340 ? 8.636 7.992 -17.811 1.00 86.56 340 PRO A N 1
ATOM 2642 C CA . PRO A 1 340 ? 7.544 8.876 -17.400 1.00 86.56 340 PRO A CA 1
ATOM 2643 C C . PRO A 1 340 ? 7.004 8.559 -15.993 1.00 86.56 340 PRO A C 1
ATOM 2645 O O . PRO A 1 340 ? 6.340 9.398 -15.396 1.00 86.56 340 PRO A O 1
ATOM 2648 N N . TYR A 1 341 ? 7.284 7.363 -15.471 1.00 90.00 341 TYR A N 1
ATOM 2649 C CA . TYR A 1 341 ? 6.783 6.874 -14.185 1.00 90.00 341 TYR A CA 1
ATOM 2650 C C . TYR A 1 341 ? 7.648 7.279 -12.989 1.00 90.00 341 TYR A C 1
ATOM 2652 O O . TYR A 1 341 ? 8.865 7.453 -13.115 1.00 90.00 341 TYR A O 1
ATOM 2660 N N . GLN A 1 342 ? 7.023 7.329 -11.812 1.00 87.50 342 GLN A N 1
ATOM 2661 C CA . GLN A 1 342 ? 7.699 7.491 -10.525 1.00 87.50 342 GLN A CA 1
ATOM 2662 C C . GLN A 1 342 ? 8.048 6.120 -9.952 1.00 87.50 342 GLN A C 1
ATOM 2664 O O . GLN A 1 342 ? 7.193 5.397 -9.444 1.00 87.50 342 GLN A O 1
ATOM 2669 N N . TRP A 1 343 ? 9.320 5.746 -10.073 1.00 86.81 343 TRP A N 1
ATOM 2670 C CA . TRP A 1 343 ? 9.779 4.418 -9.679 1.00 86.81 343 TRP A CA 1
ATOM 2671 C C . TRP A 1 343 ? 9.980 4.298 -8.166 1.00 86.81 343 TRP A C 1
ATOM 2673 O O . TRP A 1 343 ? 10.590 5.187 -7.563 1.00 86.81 343 TRP A O 1
ATOM 2683 N N . PRO A 1 344 ? 9.559 3.171 -7.560 1.00 79.25 344 PRO A N 1
ATOM 2684 C CA . PRO A 1 344 ? 9.908 2.835 -6.186 1.00 79.25 344 PRO A CA 1
ATOM 2685 C C . PRO A 1 344 ? 11.424 2.758 -5.981 1.00 79.25 344 PRO A C 1
ATOM 2687 O O . PRO A 1 344 ? 12.197 2.618 -6.931 1.00 79.25 344 PRO A O 1
ATOM 2690 N N . ARG A 1 345 ? 11.869 2.789 -4.720 1.00 75.38 345 ARG A N 1
ATOM 2691 C CA . ARG A 1 345 ? 13.291 2.639 -4.391 1.00 75.38 345 ARG A CA 1
ATOM 2692 C C . ARG A 1 345 ? 13.818 1.279 -4.837 1.00 75.38 345 ARG A C 1
ATOM 2694 O O . ARG A 1 345 ? 13.345 0.236 -4.386 1.00 75.38 345 ARG A O 1
ATOM 2701 N N . THR A 1 346 ? 14.861 1.302 -5.652 1.00 67.94 346 THR A N 1
ATOM 2702 C CA . THR A 1 346 ? 15.569 0.108 -6.127 1.00 67.94 346 THR A CA 1
ATOM 2703 C C . THR A 1 346 ? 16.981 0.094 -5.577 1.00 67.94 346 THR A C 1
ATOM 2705 O O . THR A 1 346 ? 17.597 1.157 -5.495 1.00 67.94 346 THR A O 1
ATOM 2708 N N . VAL A 1 347 ? 17.486 -1.088 -5.232 1.00 52.69 347 VAL A N 1
ATOM 2709 C CA . VAL A 1 347 ? 18.841 -1.271 -4.691 1.00 52.69 347 VAL A CA 1
ATOM 2710 C C . VAL A 1 347 ? 19.819 -1.660 -5.778 1.00 52.69 347 VAL A C 1
ATOM 2712 O O . VAL A 1 347 ? 19.423 -2.488 -6.626 1.00 52.69 347 VAL A O 1
#

pLDDT: mean 83.28, std 12.31, range [25.94, 94.38]

=== Feature glossary ===
A reading guide for the features in this record.

Start from the sequence.

  · Sequence gives the chain of amino acids in standard one-letter code (A=alanine, C=cysteine, …, Y=tyrosine), read N→C. It is the only feature that is directly encoded by the gene; all structural features are derived from the folded form of this sequence.

Fold it, and you get atomic coordinates and the backbone conformation that goes with them.

  · The mmCIF table is the protein's shape written out atom by atom. For each backbone N, Cα, C, and carbonyl O, it records an (x, y, z) coordinate triple in Å plus the residue type, chain letter, and residue number.

  · Backbone dihedral angles. Every residue except chain termini has a φ (preceding-C → N → Cα → C) and a ψ (N → Cα → C → next-N). They are reported in degrees following the IUPAC sign convention. Secondary structure is essentially a statement about which (φ, ψ) basin each residue occupies.

  · DSSP 8-state secondary structure assigns each residue one of H (α-helix), G (3₁₀-helix), I (π-helix), E (extended β-strand), B (isolated β-bridge), T (hydrogen-bonded turn), S (bend), or '-' (coil). The assignment is computed from backbone hydrogen-bond geometry via the Kabsch–Sander algorithm.

  · P-SEA three-state annotation labels each residue as helix, strand, or coil based purely on the geometry of the Cα trace. It serves as a fallback when the full backbone (and thus DSSP) is unavailable.

Summarize the fold with a handful of shape descriptors and a per-residue structural alphabet.

  · Radius of gyration (Rg) is the root-mean-square distance of Cα atoms from their centroid — a single number for overall size and compactness. A globular domain of N residues has Rg ≈ 2.2·N^0.38 Å; an extended or disordered chain has a much larger Rg. The Cα contact count is the number of residue pairs whose Cα atoms are within 8 Å and are more than four positions apart in sequence — a standard proxy for tertiary packing density. The bounding box is the smallest axis-aligned box enclosing all Cα atoms.

  · Foldseek's 3Di representation compresses backbone geometry into a per-residue letter drawn from a learned twenty-state alphabet. It captures the tertiary interaction pattern around each residue — which residues are packed against it in space, regardless of where they are in sequence.

  · Accessible surface area quantifies burial. A residue with SASA near zero is packed into the hydrophobic core; one with SASA >100 Å² sits on the surface. Computed here via the Shrake–Rupley numerical algorithm with a 1.4 Å probe.

Ask how reliable the model is.

  · For AlphaFold models, the B-factor field carries pLDDT — the model's own estimate of local accuracy on a 0–100 scale. Re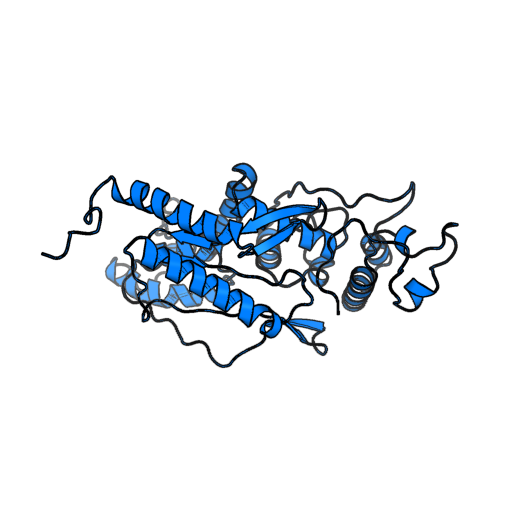gions with pLDDT<50 should be treated as essentially unmodeled; they often correspond to intrinsically disordered segments.

  · For experimental (PDB) structures, the B-factor (temperature factor) quantifies the positional spread of each atom in the crystal — a combination of thermal vibration and static disorder — in units of Å². High B-factors mark flexible loops or poorly resolved regions; low B-factors mark the rigid, well-ordered core.

  · PAE(i, j) answers: if I align the predicted and true structures on residue i, how far off (in Å) do I expect residue j to be? A block-diagonal PAE matrix with low values on the blocks and high values off-diagonal is the signature of a multi-domain protein with confidently predicted domains but uncertain inter-domain orientation.

Place it in context: what it resembles, what it is annotated as, and how it looks.

  · Structural nearest neighbors (via Foldseek easy-search vs the PDB). Reported per hit: target PDB id, E-value, and alignment TM-score. A TM-score above ~0.5 is the conventional threshold for 'same fold'.

  · Functional annotations link the protein to curated databases. InterPro entries identify conserved domains and families by matching the sequence against member-database signatures (Pfam, PROSITE, CDD, …). Gene Ontology (GO) terms describe molecular function, biological process, and cellular component in a controlled vocabulary. CATH places the structure in a hierarchical fold classification (Class/Architecture/Topology/Homologous-superfamily). The organism is the source species.

  · Plot images: a contact map (which residues are close in 3D, as an N×N binary image), a Ramachandran scatter (backbone torsion angles, revealing secondary-structure composition at a glance), and — for AlphaFold structures — a PAE heatmap (pairwise prediction confidence).

  · Structure images are PyMOL renders from six orthogonal camera directions. Cartoon representation draws helices as coils and strands as arrows; sticks shows the backbone as bonds; surface shows the solvent-excluded envelope. Rainbow coloring maps sequence position to hue (blue→red, N→C); chain coloring assigns a distinct color per polypeptide.